Protein AF-A0A2N5UPX4-F1 (afdb_monomer)

Solvent-accessible surface area (backbone atoms only — not comparable to full-atom values): 11899 Å² total; per-residue (Å²): 141,70,70,70,62,56,51,54,53,50,50,54,47,50,44,55,71,50,50,49,55,51,50,50,49,51,50,47,50,48,48,52,51,51,50,51,54,51,49,54,51,49,49,54,44,38,53,52,49,56,52,49,51,52,66,70,59,76,65,86,76,76,61,85,70,74,94,61,78,83,77,76,86,74,84,87,82,88,91,86,83,91,86,90,84,87,83,84,86,89,77,83,79,75,77,78,73,71,64,57,68,71,47,57,84,72,49,49,63,85,51,46,72,62,57,47,72,44,10,46,58,51,26,50,53,44,26,73,78,54,38,55,90,68,41,77,73,77,57,85,58,99,84,50,65,76,58,19,51,58,17,40,47,41,37,54,53,49,50,53,50,53,51,51,52,35,26,76,71,71,74,41,80,82,78,79,84,54,84,89,72,66,84,75,58,83,92,76,110

Mean predicted aligned error: 16.59 Å

Structure (mmCIF, N/CA/C/O backbone):
data_AF-A0A2N5UPX4-F1
#
_entry.id   AF-A0A2N5UPX4-F1
#
loop_
_atom_site.group_PDB
_atom_site.id
_atom_site.type_symbol
_atom_site.label_atom_id
_atom_site.label_alt_id
_atom_site.label_comp_id
_atom_site.label_asym_id
_atom_site.label_entity_id
_atom_site.label_seq_id
_atom_site.pdbx_PDB_ins_code
_atom_site.Cartn_x
_atom_site.Cartn_y
_atom_site.Cartn_z
_atom_site.occupancy
_atom_site.B_iso_or_equiv
_atom_site.auth_seq_id
_atom_site.auth_comp_id
_atom_site.auth_asym_id
_atom_site.auth_atom_id
_atom_site.pdbx_PDB_model_num
ATOM 1 N N . MET A 1 1 ? -9.821 68.899 21.371 1.00 52.47 1 MET A N 1
ATOM 2 C CA . MET A 1 1 ? -10.449 67.799 20.607 1.00 52.47 1 MET A CA 1
ATOM 3 C C . MET A 1 1 ? -9.343 66.972 19.974 1.00 52.47 1 MET A C 1
ATOM 5 O O . MET A 1 1 ? -8.768 67.429 19.002 1.00 52.47 1 MET A O 1
ATOM 9 N N . ASN A 1 2 ? -8.991 65.816 20.545 1.00 53.72 2 ASN A N 1
ATOM 10 C CA . ASN A 1 2 ? -8.145 64.833 19.853 1.00 53.72 2 ASN A CA 1
ATOM 11 C C . ASN A 1 2 ? -8.465 63.404 20.332 1.00 53.72 2 ASN A C 1
ATOM 13 O O . ASN A 1 2 ? -7.605 62.646 20.751 1.00 53.72 2 ASN A O 1
ATOM 17 N N . THR A 1 3 ? -9.753 63.060 20.336 1.00 58.94 3 THR A N 1
ATOM 18 C CA . THR A 1 3 ? -10.276 61.787 20.863 1.00 58.94 3 THR A CA 1
ATOM 19 C C . THR A 1 3 ? -10.094 60.612 19.895 1.00 58.94 3 THR A C 1
ATOM 21 O O . THR A 1 3 ? -10.143 59.457 20.3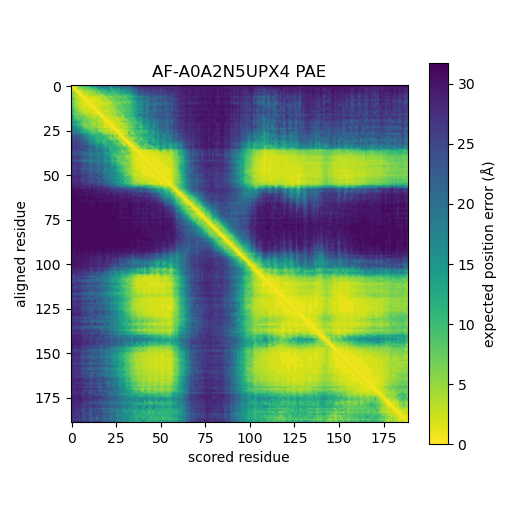08 1.00 58.94 3 THR A O 1
ATOM 24 N N . SER A 1 4 ? -9.858 60.884 18.606 1.00 58.50 4 SER A N 1
ATOM 25 C CA . SER A 1 4 ? -9.705 59.848 17.573 1.00 58.50 4 SER A CA 1
ATOM 26 C C . SER A 1 4 ? -8.337 59.157 17.610 1.00 58.50 4 SER A C 1
ATOM 28 O O . SER A 1 4 ? -8.243 57.968 17.308 1.00 58.50 4 SER A O 1
ATOM 30 N N . SER A 1 5 ? -7.275 59.885 17.958 1.00 61.31 5 SER A N 1
ATOM 31 C CA . SER A 1 5 ? -5.907 59.357 18.042 1.00 61.31 5 SER A CA 1
ATOM 32 C C . SER A 1 5 ? -5.718 58.442 19.254 1.00 61.31 5 SER A C 1
ATOM 34 O O . SER A 1 5 ? -5.102 57.384 19.127 1.00 61.31 5 SER A O 1
ATOM 36 N N . ASP A 1 6 ? -6.330 58.786 20.389 1.00 67.56 6 ASP A N 1
ATOM 37 C CA . ASP A 1 6 ? -6.240 57.991 21.620 1.00 67.56 6 ASP A CA 1
ATOM 38 C C . ASP A 1 6 ? -6.981 56.652 21.503 1.00 67.56 6 ASP A C 1
ATOM 40 O O . ASP A 1 6 ? -6.495 55.624 21.977 1.00 67.56 6 ASP A O 1
ATOM 44 N N . PHE A 1 7 ? -8.116 56.618 20.796 1.00 68.19 7 PHE A N 1
ATOM 45 C CA . PHE A 1 7 ? -8.868 55.378 20.585 1.00 68.19 7 PHE A CA 1
ATOM 46 C C . PHE A 1 7 ? -8.118 54.380 19.688 1.00 68.19 7 PHE A C 1
ATOM 48 O O . PHE A 1 7 ? -8.086 53.184 19.975 1.00 68.19 7 PHE A O 1
ATOM 55 N N . SER A 1 8 ? -7.455 54.865 18.633 1.00 72.38 8 SER A N 1
ATOM 56 C CA . SER A 1 8 ? -6.630 54.025 17.753 1.00 72.38 8 SER A CA 1
ATOM 57 C C . SER A 1 8 ? -5.419 53.444 18.493 1.00 72.38 8 SER A C 1
ATOM 59 O O . SER A 1 8 ? -5.127 52.252 18.370 1.00 72.38 8 SER A O 1
ATOM 61 N N . ALA A 1 9 ? -4.758 54.250 19.333 1.00 70.94 9 ALA A N 1
ATOM 62 C CA . ALA A 1 9 ? -3.634 53.802 20.154 1.00 70.94 9 ALA A CA 1
ATOM 63 C C . ALA A 1 9 ? -4.058 52.738 21.183 1.00 70.94 9 ALA A C 1
ATOM 65 O O . ALA A 1 9 ? -3.383 51.715 21.337 1.00 70.94 9 ALA A O 1
ATOM 66 N N . LEU A 1 10 ? -5.210 52.927 21.834 1.00 69.56 10 LEU A N 1
ATOM 67 C CA . LEU A 1 10 ? -5.777 51.945 22.761 1.00 69.56 10 LEU A CA 1
ATOM 68 C C . LEU A 1 10 ? -6.182 50.652 22.051 1.00 69.56 10 LEU A C 1
ATOM 70 O O . LEU A 1 10 ? -5.876 49.571 22.549 1.00 69.56 10 LEU A O 1
ATOM 74 N N . PHE A 1 11 ? -6.795 50.733 20.868 1.00 72.44 11 PHE A N 1
ATOM 75 C CA . 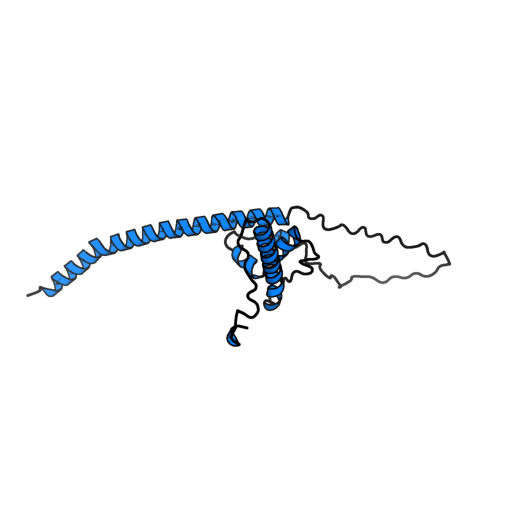PHE A 1 11 ? -7.172 49.556 20.085 1.00 72.44 11 PHE A CA 1
ATOM 76 C C . PHE A 1 11 ? -5.948 48.754 19.616 1.00 72.44 11 PHE A C 1
ATOM 78 O O . PHE A 1 11 ? -5.920 47.529 19.750 1.00 72.44 11 PHE A O 1
ATOM 85 N N . GLN A 1 12 ? -4.898 49.421 19.128 1.00 69.69 12 GLN A N 1
ATOM 86 C CA . GLN A 1 12 ? -3.643 48.761 18.746 1.00 69.69 12 GLN A CA 1
ATOM 87 C C . GLN A 1 12 ? -2.931 48.132 19.951 1.00 69.69 12 GLN A C 1
ATOM 89 O O . GLN A 1 12 ? -2.397 47.025 19.841 1.00 69.69 12 GLN A O 1
ATOM 94 N N . SER A 1 13 ? -2.961 48.803 21.106 1.00 73.38 13 SER A N 1
ATOM 95 C CA . SER A 1 13 ? -2.403 48.294 22.362 1.00 73.38 13 SER A CA 1
ATOM 96 C C . SER A 1 13 ? -3.163 47.060 22.854 1.00 73.38 13 SER A C 1
ATOM 98 O O . SER A 1 13 ? -2.561 46.011 23.076 1.00 73.38 13 SER A O 1
ATOM 100 N N . LEU A 1 14 ? -4.497 47.122 22.904 1.00 60.59 14 LEU A N 1
ATOM 101 C CA . LEU A 1 14 ? -5.359 45.999 23.282 1.00 60.59 14 LEU A CA 1
ATOM 102 C C . LEU A 1 14 ? -5.193 44.810 22.329 1.00 60.59 14 LEU A C 1
ATOM 104 O O . LEU A 1 14 ? -5.069 43.675 22.788 1.00 60.59 14 LEU A O 1
ATOM 108 N N . THR A 1 15 ? -5.094 45.060 21.021 1.00 66.38 15 THR A N 1
ATOM 109 C CA . THR A 1 15 ? -4.822 44.024 20.011 1.00 66.38 15 THR A CA 1
ATOM 110 C C . THR A 1 15 ? -3.447 43.377 20.223 1.00 66.38 15 THR A C 1
ATOM 112 O O . THR A 1 15 ? -3.315 42.156 20.146 1.00 66.38 15 THR A O 1
ATOM 115 N N . ARG A 1 16 ? -2.408 44.155 20.556 1.00 70.62 16 ARG A N 1
ATOM 116 C CA . ARG A 1 16 ? -1.073 43.617 20.877 1.00 70.62 16 ARG A CA 1
ATOM 117 C C . ARG A 1 16 ? -1.038 42.829 22.186 1.00 70.62 16 ARG A C 1
ATOM 119 O O . ARG A 1 16 ? -0.363 41.806 22.240 1.00 70.62 16 ARG A O 1
ATOM 126 N N . ILE A 1 17 ? -1.747 43.288 23.215 1.00 70.75 17 ILE A N 1
ATOM 127 C CA . ILE A 1 17 ? -1.746 42.681 24.554 1.00 70.75 17 ILE A CA 1
ATOM 128 C C . ILE A 1 17 ? -2.560 41.386 24.585 1.00 70.75 17 ILE A C 1
ATOM 130 O O . ILE A 1 17 ? -2.185 40.453 25.287 1.00 70.75 17 ILE A O 1
ATOM 134 N N . THR A 1 18 ? -3.654 41.304 23.827 1.00 66.25 18 THR A N 1
ATOM 135 C CA . THR A 1 18 ? -4.583 40.165 23.919 1.00 66.25 18 THR A CA 1
ATOM 136 C C . THR A 1 18 ? -4.512 39.247 22.706 1.00 66.25 18 THR A C 1
ATOM 138 O O . THR A 1 18 ? -4.343 38.038 22.852 1.00 66.25 18 THR A O 1
ATOM 141 N N . LEU A 1 19 ? -4.572 39.798 21.493 1.00 67.38 19 LEU A N 1
ATOM 142 C CA . LEU A 1 19 ? -4.732 39.002 20.280 1.00 67.38 19 LEU A CA 1
ATOM 143 C C . LEU A 1 19 ? -3.422 38.319 19.865 1.00 67.38 19 LEU A C 1
ATOM 145 O O . LEU A 1 19 ? -3.426 37.142 19.512 1.00 67.38 19 LEU A O 1
ATOM 149 N N . VAL A 1 20 ? -2.288 39.023 19.944 1.00 69.12 20 VAL A N 1
ATOM 150 C CA . VAL A 1 20 ? -0.968 38.488 19.554 1.00 69.12 20 VAL A CA 1
ATOM 151 C C . VAL A 1 20 ? -0.514 37.300 20.416 1.00 69.12 20 VAL A C 1
ATOM 153 O O . VAL A 1 20 ? -0.133 36.285 19.827 1.00 69.12 20 VAL A O 1
ATOM 156 N N . PRO A 1 21 ? -0.535 37.346 21.764 1.00 67.00 21 PRO A N 1
ATOM 157 C CA . PRO A 1 21 ? -0.162 36.186 22.572 1.00 67.00 21 PRO A CA 1
ATOM 158 C C . PRO A 1 21 ? -1.168 35.043 22.433 1.00 67.00 21 PRO A C 1
ATOM 160 O O . PRO A 1 21 ? -0.746 33.893 22.381 1.00 67.00 21 PRO A O 1
ATOM 163 N N . PHE A 1 22 ? -2.465 35.329 22.281 1.00 63.84 22 PHE A N 1
ATOM 164 C CA . PHE A 1 22 ? -3.480 34.296 22.072 1.00 63.84 22 PHE A CA 1
ATOM 165 C C . PHE A 1 22 ? -3.303 33.574 20.728 1.00 63.84 22 PHE A C 1
ATOM 167 O O . PHE A 1 22 ? -3.311 32.345 20.674 1.00 63.84 22 PHE A O 1
ATOM 174 N N . LEU A 1 23 ? -3.043 34.320 19.648 1.00 60.28 23 LEU A N 1
ATOM 175 C CA . LEU A 1 23 ? -2.656 33.758 18.353 1.00 60.28 23 LEU A CA 1
ATOM 176 C C . LEU A 1 23 ? -1.356 32.961 18.480 1.00 60.28 23 LEU A C 1
ATOM 178 O O . LEU A 1 23 ? -1.318 31.822 18.034 1.00 60.28 23 LEU A O 1
ATOM 182 N N . ARG A 1 24 ? -0.309 33.496 19.123 1.00 62.16 24 ARG A N 1
ATOM 183 C CA . ARG A 1 24 ? 0.961 32.774 19.324 1.00 62.16 24 ARG A CA 1
ATOM 184 C C . ARG A 1 24 ? 0.789 31.484 20.123 1.00 62.16 24 ARG A C 1
ATOM 186 O O . ARG A 1 24 ? 1.395 30.490 19.749 1.00 62.16 24 ARG A O 1
ATOM 193 N N . LEU A 1 25 ? -0.036 31.473 21.169 1.00 65.12 25 LEU A N 1
ATOM 194 C CA . LEU A 1 25 ? -0.299 30.292 21.993 1.00 65.12 25 LEU A CA 1
ATOM 195 C C . LEU A 1 25 ? -1.141 29.261 21.232 1.00 65.12 25 LEU A C 1
ATOM 197 O O . LEU A 1 25 ? -0.831 28.074 21.267 1.00 65.12 25 LEU A O 1
ATOM 201 N N . ARG A 1 26 ? -2.140 29.708 20.458 1.00 62.84 26 ARG A N 1
ATOM 202 C CA . ARG A 1 26 ? -2.921 28.846 19.561 1.00 62.84 26 ARG A CA 1
ATOM 203 C C . ARG A 1 26 ? -2.059 28.273 18.438 1.00 62.84 26 ARG A C 1
ATOM 205 O O . ARG A 1 26 ? -2.173 27.091 18.146 1.00 62.84 26 ARG A O 1
ATOM 212 N N . PHE A 1 27 ? -1.174 29.068 17.837 1.00 58.50 27 PHE A N 1
ATOM 213 C CA . PHE A 1 27 ? -0.225 28.603 16.824 1.00 58.50 27 PHE A CA 1
ATOM 214 C C . PHE A 1 27 ? 0.854 27.697 17.421 1.00 58.50 27 PHE A C 1
ATOM 216 O O . PHE A 1 27 ? 1.249 26.749 16.760 1.00 58.50 27 PHE A O 1
ATOM 223 N N . ALA A 1 28 ? 1.315 27.935 18.651 1.00 60.34 28 ALA A N 1
ATOM 224 C CA . ALA A 1 28 ? 2.249 27.052 19.347 1.00 60.34 28 ALA A CA 1
ATOM 225 C C . ALA A 1 28 ? 1.589 25.716 19.715 1.00 60.34 28 ALA A C 1
ATOM 227 O O . ALA A 1 28 ? 2.161 24.670 19.443 1.00 60.34 28 ALA A O 1
ATOM 228 N N . SER A 1 29 ? 0.363 25.737 20.244 1.00 63.12 29 SER A N 1
ATOM 229 C CA . SER A 1 29 ? -0.429 24.536 20.532 1.00 63.12 29 SER A CA 1
ATOM 230 C C . SER A 1 29 ? -0.766 23.763 19.252 1.00 63.12 29 SER A C 1
ATOM 232 O O . SER A 1 29 ? -0.545 22.558 19.194 1.00 63.12 29 SER A O 1
ATOM 234 N N . LEU A 1 30 ? -1.177 24.453 18.181 1.00 61.94 30 LEU A N 1
ATOM 235 C CA . LEU A 1 30 ? -1.396 23.843 16.868 1.00 61.94 30 LEU A CA 1
ATOM 236 C C . LEU A 1 30 ? -0.096 23.268 16.290 1.00 61.94 30 LEU A C 1
ATOM 238 O O . LEU A 1 30 ? -0.116 22.175 15.743 1.00 61.94 30 LEU A O 1
ATOM 242 N N . ARG A 1 31 ? 1.042 23.955 16.447 1.00 59.62 31 ARG A N 1
ATOM 243 C CA . ARG A 1 31 ? 2.360 23.437 16.051 1.00 59.62 31 ARG A CA 1
ATOM 244 C C . ARG A 1 31 ? 2.747 22.191 16.839 1.00 59.62 31 ARG A C 1
ATOM 246 O O . ARG A 1 31 ? 3.206 21.243 16.226 1.00 59.62 31 ARG A O 1
ATOM 253 N N . ILE A 1 32 ? 2.525 22.163 18.151 1.00 62.78 32 ILE A N 1
ATOM 254 C CA . ILE A 1 32 ? 2.804 20.993 18.996 1.00 62.78 32 ILE A CA 1
ATOM 255 C C . ILE A 1 32 ? 1.924 19.805 18.579 1.00 62.78 32 ILE A C 1
ATOM 257 O O . ILE A 1 32 ? 2.443 18.711 18.381 1.00 62.78 32 ILE A O 1
ATOM 261 N N . VAL A 1 33 ? 0.621 20.017 18.367 1.00 61.97 33 VAL A N 1
ATOM 262 C CA . VAL A 1 33 ? -0.310 18.955 17.941 1.00 61.97 33 VAL A CA 1
ATOM 263 C C . VAL A 1 33 ? 0.018 18.454 16.533 1.00 61.97 33 VAL A C 1
ATOM 265 O O . VAL A 1 33 ? 0.068 17.249 16.309 1.00 61.97 33 VAL A O 1
ATOM 268 N N . VAL A 1 34 ? 0.305 19.351 15.585 1.00 65.31 34 VAL A N 1
ATOM 269 C CA . VAL A 1 34 ? 0.712 18.969 14.223 1.00 65.31 34 VAL A CA 1
ATOM 270 C C . VAL A 1 34 ? 2.050 18.227 14.236 1.00 65.31 34 VAL A C 1
ATOM 272 O O . VAL A 1 34 ? 2.191 17.243 13.518 1.00 65.31 34 VAL A O 1
ATOM 275 N N . CYS A 1 35 ? 3.013 18.638 15.066 1.00 66.88 35 CYS A N 1
ATOM 276 C CA . CYS A 1 35 ? 4.272 17.912 15.239 1.00 66.88 35 CYS A CA 1
ATOM 277 C C . CYS A 1 35 ? 4.060 16.519 15.851 1.00 66.88 35 CYS A C 1
ATOM 279 O O . CYS A 1 35 ? 4.730 15.586 15.421 1.00 66.88 35 CYS A O 1
ATOM 281 N N . SER A 1 36 ? 3.115 16.359 16.784 1.00 75.75 36 SER A N 1
ATOM 282 C CA . SER A 1 36 ? 2.754 15.049 17.347 1.00 75.75 36 SER A CA 1
ATOM 283 C C . SER A 1 36 ? 2.146 14.131 16.285 1.00 75.75 36 SER A C 1
ATOM 285 O O . SER A 1 36 ? 2.612 13.012 16.103 1.00 75.75 36 SER A O 1
ATOM 287 N N . LEU A 1 37 ? 1.176 14.628 15.511 1.00 81.19 37 LEU A N 1
ATOM 288 C CA . LEU A 1 37 ? 0.533 13.856 14.441 1.00 81.19 37 LEU A CA 1
ATOM 289 C C . LEU A 1 37 ? 1.512 13.500 13.312 1.00 81.19 37 LEU A C 1
ATOM 291 O O . LEU A 1 37 ? 1.470 12.398 12.771 1.00 81.19 37 LEU A O 1
ATOM 295 N N . ALA A 1 38 ? 2.411 14.421 12.955 1.00 84.44 38 ALA A N 1
ATOM 296 C CA . ALA A 1 38 ? 3.448 14.167 11.959 1.00 84.44 38 ALA A CA 1
ATOM 297 C C . ALA A 1 38 ? 4.466 13.126 12.449 1.00 84.44 38 ALA A C 1
ATOM 299 O O . ALA A 1 38 ? 4.892 12.283 11.663 1.00 84.44 38 ALA A O 1
ATOM 300 N N . TYR A 1 39 ? 4.834 13.163 13.732 1.00 85.62 39 TYR A N 1
ATOM 301 C CA . TYR A 1 39 ? 5.713 12.165 14.334 1.00 85.62 39 TYR A CA 1
ATOM 302 C C . TYR A 1 39 ? 5.067 10.777 14.344 1.00 85.62 39 TYR A C 1
ATOM 304 O O . TYR A 1 39 ? 5.678 9.836 13.852 1.00 85.62 39 TYR A O 1
ATOM 312 N N . GLU A 1 40 ? 3.826 10.657 14.825 1.00 86.75 40 GLU A N 1
ATOM 313 C CA . GLU A 1 40 ? 3.073 9.393 14.829 1.00 86.75 40 GLU A CA 1
ATOM 314 C C . GLU A 1 40 ? 2.935 8.807 13.419 1.00 86.75 40 GLU A C 1
ATOM 316 O O . GLU A 1 40 ? 3.164 7.618 13.204 1.00 86.75 40 GLU A O 1
ATOM 321 N N . TYR A 1 41 ? 2.632 9.654 12.430 1.00 90.75 41 TYR A N 1
ATOM 322 C CA . TYR A 1 41 ? 2.591 9.238 11.033 1.00 90.75 41 TYR A CA 1
ATOM 323 C C . TYR A 1 41 ? 3.941 8.679 10.567 1.00 90.75 41 TYR A C 1
ATOM 325 O O . TYR A 1 41 ? 3.994 7.562 10.057 1.00 90.75 41 TYR A O 1
ATOM 333 N N . LEU A 1 42 ? 5.036 9.424 10.751 1.00 91.31 42 LEU A N 1
ATOM 334 C CA . LEU A 1 42 ? 6.363 8.979 10.317 1.00 91.31 42 LEU A CA 1
ATOM 335 C C . LEU A 1 42 ? 6.829 7.733 11.074 1.00 91.31 42 LEU A C 1
ATOM 337 O O . LEU A 1 42 ? 7.492 6.887 10.481 1.00 91.31 42 LEU A O 1
ATOM 341 N N . TYR A 1 43 ? 6.450 7.590 12.343 1.00 88.94 43 TYR A N 1
ATOM 342 C CA . TYR A 1 43 ? 6.719 6.397 13.135 1.00 88.94 43 TYR A CA 1
ATOM 343 C C . TYR A 1 43 ? 6.088 5.154 12.493 1.00 88.94 43 TYR A C 1
ATOM 345 O O . TYR A 1 43 ? 6.804 4.214 12.157 1.00 88.94 43 TYR A O 1
ATOM 353 N N . HIS A 1 44 ? 4.784 5.185 12.201 1.00 90.62 44 HIS A N 1
ATOM 354 C CA . HIS A 1 44 ? 4.101 4.060 11.551 1.00 90.62 44 HIS A CA 1
ATOM 355 C C . HIS A 1 44 ? 4.592 3.787 10.129 1.00 90.62 44 HIS A C 1
ATOM 357 O O . HIS A 1 44 ? 4.633 2.638 9.688 1.00 90.62 44 HIS A O 1
ATOM 363 N N . VAL A 1 45 ? 4.971 4.834 9.393 1.00 92.44 45 VAL A N 1
ATOM 364 C CA . VAL A 1 45 ? 5.583 4.686 8.068 1.00 92.44 45 VAL A CA 1
ATOM 365 C C . VAL A 1 45 ? 6.934 3.976 8.181 1.00 92.44 45 VAL A C 1
ATOM 367 O O . VAL A 1 45 ? 7.218 3.096 7.371 1.00 92.44 45 VAL A O 1
ATOM 370 N N . GLY A 1 46 ? 7.736 4.325 9.191 1.00 90.31 46 GLY A N 1
ATOM 371 C CA . GLY A 1 46 ? 8.996 3.657 9.513 1.00 90.31 46 GLY A CA 1
ATOM 372 C C . GLY A 1 46 ? 8.790 2.182 9.852 1.00 90.31 46 GLY A C 1
ATOM 373 O O . GLY A 1 46 ? 9.378 1.329 9.197 1.00 90.31 46 GLY A O 1
ATOM 374 N N . GLU A 1 47 ? 7.876 1.869 10.776 1.00 91.94 47 GLU A N 1
ATOM 375 C CA . GLU A 1 47 ? 7.538 0.480 11.126 1.00 91.94 47 GLU A CA 1
ATOM 376 C C . GLU A 1 47 ? 7.099 -0.338 9.902 1.00 91.94 47 GLU A C 1
ATOM 378 O O . GLU A 1 47 ? 7.536 -1.473 9.706 1.00 91.94 47 GLU A O 1
ATOM 383 N N . ALA A 1 48 ? 6.242 0.239 9.053 1.00 92.00 48 ALA A N 1
ATOM 384 C CA . ALA A 1 48 ? 5.766 -0.427 7.847 1.00 92.00 48 ALA A CA 1
ATOM 385 C C . ALA A 1 48 ? 6.892 -0.662 6.830 1.00 92.00 48 ALA A C 1
ATOM 387 O O . ALA A 1 48 ? 6.928 -1.726 6.206 1.00 92.00 48 ALA A O 1
ATOM 388 N N . LYS A 1 49 ? 7.796 0.311 6.655 1.00 91.31 49 LYS A N 1
ATOM 389 C CA . LYS A 1 49 ? 8.972 0.188 5.784 1.00 91.31 49 LYS A CA 1
ATOM 390 C C . LYS A 1 49 ? 9.882 -0.937 6.273 1.00 91.31 49 LYS A C 1
ATOM 392 O O . LYS A 1 49 ? 10.180 -1.833 5.488 1.00 91.31 49 LYS A O 1
ATOM 397 N N . ASP A 1 50 ? 10.258 -0.919 7.547 1.00 90.06 50 ASP A N 1
ATOM 398 C CA . ASP A 1 50 ? 11.187 -1.895 8.125 1.00 90.06 50 ASP A CA 1
ATOM 399 C C . ASP A 1 50 ? 10.598 -3.315 8.078 1.00 90.06 50 ASP A C 1
ATOM 401 O O . ASP A 1 50 ? 11.277 -4.280 7.723 1.00 90.06 50 ASP A O 1
ATOM 405 N N . TRP A 1 51 ? 9.293 -3.456 8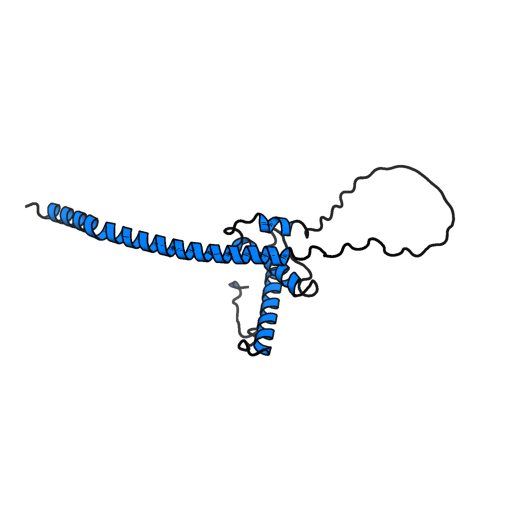.343 1.00 91.50 51 TRP A N 1
ATOM 406 C CA . TRP A 1 51 ? 8.604 -4.737 8.184 1.00 91.50 51 TRP A CA 1
ATOM 407 C C . TRP A 1 51 ? 8.585 -5.216 6.727 1.00 91.50 51 TRP A C 1
ATOM 409 O O . TRP A 1 51 ? 8.782 -6.403 6.459 1.00 91.50 51 TRP A O 1
ATOM 419 N N . LEU A 1 52 ? 8.352 -4.314 5.768 1.00 90.12 52 LEU A N 1
ATOM 420 C CA . LEU A 1 52 ? 8.356 -4.661 4.347 1.00 90.12 52 LEU A CA 1
ATOM 421 C C . LEU A 1 52 ? 9.741 -5.063 3.851 1.00 90.12 52 LEU A C 1
ATOM 423 O O . LEU A 1 52 ? 9.834 -6.000 3.061 1.00 90.12 52 LEU A O 1
ATOM 427 N N . GLU A 1 53 ? 10.792 -4.392 4.314 1.00 87.19 53 GLU A N 1
ATOM 428 C CA . GLU A 1 53 ? 12.179 -4.774 4.046 1.00 87.19 53 GLU A CA 1
ATOM 429 C C . GLU A 1 53 ? 12.436 -6.198 4.523 1.00 87.19 53 GLU A C 1
ATOM 431 O O . GLU A 1 53 ? 12.774 -7.056 3.709 1.00 87.19 53 GLU A O 1
ATOM 436 N N . LEU A 1 54 ? 12.112 -6.494 5.783 1.00 86.44 54 LEU A N 1
ATOM 437 C CA . LEU A 1 54 ? 12.258 -7.833 6.343 1.00 86.44 54 LEU A CA 1
ATOM 438 C C . LEU A 1 54 ? 11.501 -8.892 5.521 1.00 86.44 54 LEU A C 1
ATOM 440 O O . LEU A 1 54 ? 12.070 -9.901 5.108 1.00 86.44 54 LEU A O 1
ATOM 444 N N . VAL A 1 55 ? 10.216 -8.669 5.235 1.00 87.19 55 VAL A N 1
ATOM 445 C CA . VAL A 1 55 ? 9.384 -9.641 4.500 1.00 87.19 55 VAL A CA 1
ATOM 446 C C . VAL A 1 55 ? 9.904 -9.897 3.083 1.00 87.19 55 VAL A C 1
ATOM 448 O O . VAL A 1 55 ? 9.795 -11.022 2.581 1.00 87.19 55 VAL A O 1
ATOM 451 N N . LEU A 1 56 ? 10.445 -8.870 2.427 1.00 85.00 56 LEU A N 1
ATOM 452 C CA . LEU A 1 56 ? 10.957 -8.961 1.062 1.00 85.00 56 LEU A CA 1
ATOM 453 C C . LEU A 1 56 ? 12.406 -9.471 0.987 1.00 85.00 56 LEU A C 1
ATOM 455 O O . LEU A 1 56 ? 12.784 -10.002 -0.055 1.00 85.00 56 LEU A O 1
ATOM 459 N N . GLU A 1 57 ? 13.189 -9.359 2.061 1.00 78.38 57 GLU A N 1
ATOM 460 C CA . GLU A 1 57 ? 14.552 -9.901 2.173 1.00 78.38 57 GLU A CA 1
ATOM 461 C C . GLU A 1 57 ? 14.587 -11.389 2.549 1.00 78.38 57 GLU A C 1
ATOM 463 O O . GLU A 1 57 ? 15.529 -12.091 2.185 1.00 78.38 57 GLU A O 1
ATOM 468 N N . MET A 1 58 ? 13.555 -11.898 3.231 1.00 57.25 58 MET A N 1
ATOM 469 C CA . MET A 1 58 ? 13.461 -13.280 3.728 1.00 57.25 58 MET A CA 1
ATOM 470 C C . MET A 1 58 ? 13.248 -14.337 2.619 1.00 57.25 58 MET A C 1
ATOM 472 O O . MET A 1 58 ? 12.221 -15.019 2.621 1.00 57.25 58 MET A O 1
ATOM 476 N N . ASN A 1 59 ? 14.203 -14.449 1.686 1.00 52.75 59 ASN A N 1
ATOM 477 C CA . ASN A 1 59 ? 14.542 -15.551 0.762 1.00 52.75 59 ASN A CA 1
ATOM 478 C C . ASN A 1 59 ? 14.829 -15.014 -0.651 1.00 52.75 59 ASN A C 1
ATOM 480 O O . ASN A 1 59 ? 13.957 -15.000 -1.519 1.00 52.75 59 ASN A O 1
ATOM 484 N N . GLN A 1 60 ? 16.091 -14.653 -0.896 1.00 51.34 60 GLN A N 1
ATOM 485 C CA . GLN A 1 60 ? 16.684 -14.565 -2.238 1.00 51.34 60 GLN A CA 1
ATOM 486 C C . GLN A 1 60 ? 17.021 -15.952 -2.826 1.00 51.34 60 GLN A C 1
ATOM 488 O O . GLN A 1 60 ? 17.780 -16.044 -3.781 1.00 51.34 60 GLN A O 1
ATOM 493 N N . ASP A 1 61 ? 16.415 -17.032 -2.328 1.00 42.38 61 ASP A N 1
ATOM 494 C CA . ASP A 1 61 ? 16.534 -18.375 -2.912 1.00 42.38 61 ASP A CA 1
ATOM 495 C C . ASP A 1 61 ? 15.515 -18.586 -4.048 1.00 42.38 61 ASP A C 1
ATOM 497 O O . ASP A 1 61 ? 14.941 -19.665 -4.210 1.00 42.38 61 ASP A O 1
ATOM 501 N N . ASP A 1 62 ? 15.271 -17.547 -4.854 1.00 44.59 62 ASP A N 1
ATOM 502 C CA . ASP A 1 62 ? 14.608 -17.673 -6.154 1.00 44.59 62 ASP A CA 1
ATOM 503 C C . ASP A 1 62 ? 15.587 -18.409 -7.089 1.00 44.59 62 ASP A C 1
ATOM 505 O O . ASP A 1 62 ? 16.261 -17.804 -7.915 1.00 44.59 62 ASP A O 1
ATOM 509 N N . GLY A 1 63 ? 15.690 -19.726 -6.901 1.00 40.38 63 GLY A N 1
ATOM 510 C CA . GLY A 1 63 ? 16.174 -20.705 -7.864 1.00 40.38 63 GLY A CA 1
ATOM 511 C C . GLY A 1 63 ? 17.431 -20.306 -8.628 1.00 40.38 63 GLY A C 1
ATOM 512 O O . GLY A 1 63 ? 17.346 -19.818 -9.756 1.00 40.38 63 GLY A O 1
ATOM 513 N N . LEU A 1 64 ? 18.595 -20.689 -8.096 1.00 30.56 64 LEU A N 1
ATOM 514 C CA . LEU A 1 64 ? 19.668 -21.145 -8.970 1.00 30.56 64 LEU A CA 1
ATOM 515 C C . LEU A 1 64 ? 19.046 -22.214 -9.880 1.00 30.56 64 LEU A C 1
ATOM 517 O O . LEU A 1 64 ? 18.804 -23.339 -9.450 1.00 30.56 64 LEU A O 1
ATOM 521 N N . ILE A 1 65 ? 18.705 -21.847 -11.114 1.00 38.19 65 ILE A N 1
ATOM 522 C CA . ILE A 1 65 ? 18.428 -22.820 -12.161 1.00 38.19 65 ILE A CA 1
ATOM 523 C C . ILE A 1 65 ? 19.705 -23.662 -12.233 1.00 38.19 65 ILE A C 1
ATOM 525 O O . ILE A 1 65 ? 20.762 -23.091 -12.519 1.00 38.19 65 ILE A O 1
ATOM 529 N N . PRO A 1 66 ? 19.682 -24.983 -11.976 1.00 36.06 66 PRO A N 1
ATOM 530 C CA . PRO A 1 66 ? 20.799 -25.811 -12.380 1.00 36.06 66 PRO A CA 1
ATOM 531 C C . PRO A 1 66 ? 20.862 -25.673 -13.898 1.00 36.06 66 PRO A C 1
ATOM 533 O O . PRO A 1 66 ? 19.965 -26.129 -14.609 1.00 36.06 66 PRO A O 1
ATOM 536 N N . ALA A 1 67 ? 21.878 -24.977 -14.401 1.00 41.81 67 ALA A N 1
ATOM 537 C CA . ALA A 1 67 ? 22.223 -24.980 -15.811 1.00 41.81 67 ALA A CA 1
ATOM 538 C C . ALA A 1 67 ? 22.702 -26.392 -16.171 1.00 41.81 67 ALA A C 1
ATOM 540 O O . ALA A 1 67 ? 23.892 -26.663 -16.246 1.00 41.81 67 ALA A O 1
ATOM 541 N N . ALA A 1 68 ? 21.762 -27.322 -16.291 1.00 36.25 68 ALA A N 1
ATOM 542 C CA . ALA A 1 68 ? 21.985 -28.681 -16.742 1.00 36.25 68 ALA A CA 1
ATOM 543 C C . ALA A 1 68 ? 20.626 -29.296 -17.083 1.00 36.25 68 ALA A C 1
ATOM 545 O O . ALA A 1 68 ? 20.055 -30.080 -16.328 1.00 36.25 68 ALA A O 1
ATOM 546 N N . SER A 1 69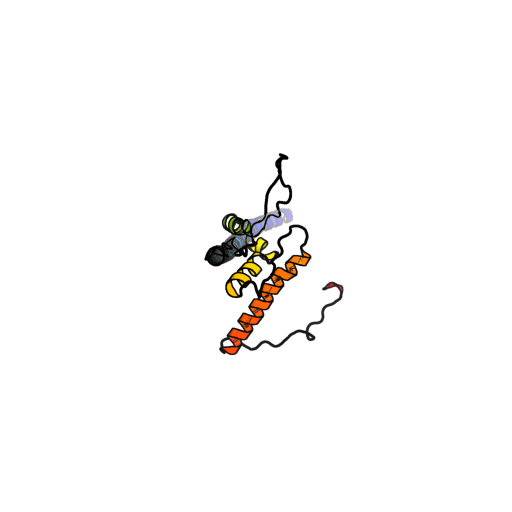 ? 20.109 -28.959 -18.264 1.00 39.97 69 SER A N 1
ATOM 547 C CA . SER A 1 69 ? 19.407 -30.002 -19.013 1.00 39.97 69 SER A CA 1
ATOM 548 C C . SER A 1 69 ? 20.441 -31.102 -19.294 1.00 39.97 69 SER A C 1
ATOM 550 O O . SER A 1 69 ? 21.508 -30.767 -19.813 1.00 39.97 69 SER A O 1
ATOM 552 N N . PRO A 1 70 ? 20.208 -32.381 -18.948 1.00 40.09 70 PRO A N 1
ATOM 553 C CA . PRO A 1 70 ? 21.101 -33.451 -19.363 1.00 40.09 70 PRO A CA 1
ATOM 554 C C . PRO A 1 70 ? 20.981 -33.578 -20.882 1.00 40.09 70 PRO A C 1
ATOM 556 O O . PRO A 1 70 ? 19.968 -34.052 -21.396 1.00 40.09 70 PRO A O 1
ATOM 559 N N . CYS A 1 71 ? 21.987 -33.098 -21.610 1.00 32.59 71 CYS A N 1
ATOM 560 C CA . CYS A 1 71 ? 22.106 -33.370 -23.034 1.00 32.59 71 CYS A CA 1
ATOM 561 C C . CYS A 1 71 ? 22.150 -34.890 -23.224 1.00 32.59 71 CYS A C 1
ATOM 563 O O . CYS A 1 71 ? 23.034 -35.566 -22.695 1.00 32.59 71 CYS A O 1
ATOM 565 N N . LEU A 1 72 ? 21.176 -35.424 -23.961 1.00 41.19 72 LEU A N 1
ATOM 566 C CA . LEU A 1 72 ? 21.200 -36.801 -24.441 1.00 41.19 72 LEU A CA 1
ATOM 567 C C . LEU A 1 72 ? 22.488 -37.026 -25.257 1.00 41.19 72 LEU A C 1
ATOM 569 O O . LEU A 1 72 ? 22.851 -36.159 -26.058 1.00 41.19 72 LEU A O 1
ATOM 573 N N . PRO A 1 73 ? 23.188 -38.161 -25.094 1.00 38.81 73 PRO A N 1
ATOM 574 C CA . PRO A 1 73 ? 24.378 -38.446 -25.881 1.00 38.81 73 PRO A CA 1
ATOM 575 C C . PRO A 1 73 ? 23.984 -38.725 -27.338 1.00 38.81 73 PRO A C 1
ATOM 577 O O . PRO A 1 73 ? 23.361 -39.741 -27.645 1.00 38.81 73 PRO A O 1
ATOM 580 N N . HIS A 1 74 ? 24.363 -37.823 -28.245 1.00 44.53 74 HIS A N 1
ATOM 581 C CA . HIS A 1 74 ? 24.406 -38.115 -29.676 1.00 44.53 74 HIS A CA 1
ATOM 582 C C . HIS A 1 74 ? 25.641 -38.980 -29.992 1.00 44.53 74 HIS A C 1
ATOM 584 O O . HIS A 1 74 ? 26.710 -38.745 -29.423 1.00 44.53 74 HIS A O 1
ATOM 590 N N . PRO A 1 75 ? 25.524 -39.981 -30.883 1.00 39.69 75 PRO A N 1
ATOM 591 C CA . PRO A 1 75 ? 26.637 -40.849 -31.239 1.00 39.69 75 PRO A CA 1
ATOM 592 C C . PRO A 1 75 ? 27.690 -40.102 -32.067 1.00 39.69 75 PRO A C 1
ATOM 594 O O . PRO A 1 75 ? 27.378 -39.294 -32.941 1.00 39.69 75 PRO A O 1
ATOM 597 N N . ALA A 1 76 ? 28.948 -40.402 -31.751 1.00 39.97 76 ALA A N 1
ATOM 598 C CA . ALA A 1 76 ? 30.152 -39.830 -32.333 1.00 39.97 76 ALA A CA 1
ATOM 599 C C . ALA A 1 76 ? 30.294 -40.115 -33.838 1.00 39.97 76 ALA A C 1
ATOM 601 O O . ALA A 1 76 ? 30.064 -41.236 -34.290 1.00 39.97 76 ALA A O 1
ATOM 602 N N . GLY A 1 77 ? 30.761 -39.111 -34.588 1.00 32.81 77 GLY A N 1
ATOM 603 C CA . GLY A 1 77 ? 31.078 -39.251 -36.008 1.00 32.81 77 GLY A CA 1
ATOM 604 C C . GLY A 1 77 ? 31.764 -38.037 -36.647 1.00 32.81 77 GLY A C 1
ATOM 605 O O . GLY A 1 77 ? 31.165 -37.386 -37.490 1.00 32.81 77 GLY A O 1
ATOM 606 N N . SER A 1 78 ? 33.061 -37.867 -36.356 1.00 39.66 78 SER A N 1
ATOM 607 C CA . SER A 1 78 ? 34.122 -37.260 -37.208 1.00 39.66 78 SER A CA 1
ATOM 608 C C . SER A 1 78 ? 34.266 -35.721 -37.379 1.00 39.66 78 SER A C 1
ATOM 610 O O . SER A 1 78 ? 33.295 -34.992 -37.205 1.00 39.66 78 SER A O 1
ATOM 612 N N . PRO A 1 79 ? 35.497 -35.226 -37.695 1.00 47.12 79 PRO A N 1
ATOM 613 C CA . PRO A 1 79 ? 35.994 -33.879 -37.355 1.00 47.12 79 PRO A CA 1
ATOM 614 C C . PRO A 1 79 ? 36.370 -32.960 -38.551 1.00 47.12 79 PRO A C 1
ATOM 616 O O . PRO A 1 79 ? 36.505 -33.440 -39.672 1.00 47.12 79 PRO A O 1
ATOM 619 N N . MET A 1 80 ? 36.653 -31.681 -38.227 1.00 33.00 80 MET A N 1
ATOM 620 C CA . MET A 1 80 ? 37.264 -30.543 -38.982 1.00 33.00 80 MET A CA 1
ATOM 621 C C . MET A 1 80 ? 36.299 -29.341 -39.029 1.00 33.00 80 MET A C 1
ATOM 623 O O . MET A 1 80 ? 35.110 -29.537 -39.225 1.00 33.00 80 MET A O 1
ATOM 627 N N . GLU A 1 81 ? 36.671 -28.076 -38.805 1.00 31.95 81 GLU A N 1
ATOM 628 C CA . GLU A 1 81 ? 37.937 -27.364 -39.015 1.00 31.95 81 GLU A CA 1
ATOM 629 C C . GLU A 1 81 ? 37.931 -26.034 -38.212 1.00 31.95 81 GLU A C 1
ATOM 631 O O . GLU A 1 81 ? 36.879 -25.511 -37.845 1.00 31.95 81 GLU A O 1
ATOM 636 N N . SER A 1 82 ? 39.113 -25.493 -37.920 1.00 33.94 82 SER A N 1
ATOM 637 C CA . SER A 1 82 ? 39.387 -24.251 -37.176 1.00 33.94 82 SER A CA 1
ATOM 638 C C . SER A 1 82 ? 39.183 -22.963 -37.993 1.00 33.94 82 SER A C 1
ATOM 640 O O . SER A 1 82 ? 39.583 -22.966 -39.150 1.00 33.94 82 SER A O 1
ATOM 642 N N . LEU A 1 83 ? 38.746 -21.844 -37.382 1.00 34.44 83 LEU A N 1
ATOM 643 C CA . LEU A 1 83 ? 39.483 -20.552 -37.310 1.00 34.44 83 LEU A CA 1
ATOM 644 C C . LEU A 1 83 ? 38.652 -19.380 -36.725 1.00 34.44 83 LEU A C 1
ATOM 646 O O . LEU A 1 83 ? 37.454 -19.251 -36.939 1.00 34.44 83 LEU A O 1
ATOM 650 N N . SER A 1 84 ? 39.377 -18.544 -35.977 1.00 40.72 84 SER A N 1
ATOM 651 C CA . SER A 1 84 ? 39.077 -17.336 -35.188 1.00 40.72 84 SER A CA 1
ATOM 652 C C . SER A 1 84 ? 38.045 -16.304 -35.683 1.00 40.72 84 SER A C 1
ATOM 654 O O . SER A 1 84 ? 38.022 -15.937 -36.852 1.00 40.72 84 SER A O 1
ATOM 656 N N . GLY A 1 85 ? 37.357 -15.663 -34.726 1.00 33.00 85 GLY A N 1
ATOM 657 C CA . GLY A 1 85 ? 36.718 -14.346 -34.889 1.00 33.00 85 GLY A CA 1
ATOM 658 C C . GLY A 1 85 ? 36.008 -13.886 -33.609 1.00 33.00 85 GLY A C 1
ATOM 659 O O . GLY A 1 85 ? 35.179 -14.614 -33.083 1.00 33.00 85 GLY A O 1
ATOM 660 N N . GLY A 1 86 ? 36.385 -12.725 -33.066 1.00 33.72 86 GLY A N 1
ATOM 661 C CA . GLY A 1 86 ? 36.053 -12.280 -31.707 1.00 33.72 86 GLY A CA 1
ATOM 662 C C . GLY A 1 86 ? 34.615 -11.800 -31.448 1.00 33.72 86 GLY A C 1
ATOM 663 O O . GLY A 1 86 ? 33.893 -11.379 -32.347 1.00 33.72 86 GLY A O 1
ATOM 664 N N . LEU A 1 87 ? 34.258 -11.840 -30.162 1.00 32.62 87 LEU A N 1
ATOM 665 C CA . LEU A 1 87 ? 33.111 -11.189 -29.507 1.00 32.62 87 LEU A CA 1
ATOM 666 C C . LEU A 1 87 ? 33.513 -9.739 -29.089 1.00 32.62 87 LEU A C 1
ATOM 668 O O . LEU A 1 87 ? 34.718 -9.468 -29.061 1.00 32.62 87 LEU A O 1
ATOM 672 N N . PRO A 1 88 ? 32.599 -8.809 -28.712 1.00 47.41 88 PRO A N 1
ATOM 673 C CA . PRO A 1 88 ? 31.539 -9.036 -27.728 1.00 47.41 88 PRO A CA 1
ATOM 674 C C . PRO A 1 88 ? 30.106 -8.738 -28.193 1.00 47.41 88 PRO A C 1
ATOM 676 O O . PRO A 1 88 ? 29.829 -7.800 -28.937 1.00 47.41 88 PRO A O 1
ATOM 679 N N . ASP A 1 89 ? 29.208 -9.537 -27.623 1.00 30.69 89 ASP A N 1
ATOM 680 C CA . ASP A 1 89 ? 27.765 -9.396 -27.539 1.00 30.69 89 ASP A CA 1
ATOM 681 C C . ASP A 1 89 ? 27.308 -8.009 -27.073 1.00 30.69 89 ASP A C 1
ATOM 683 O O . ASP A 1 89 ? 27.777 -7.485 -26.062 1.00 30.69 89 ASP A O 1
ATOM 687 N N . LEU A 1 90 ? 26.262 -7.490 -27.717 1.00 39.00 90 LEU A N 1
ATOM 688 C CA . LEU A 1 90 ? 25.351 -6.510 -27.125 1.00 39.00 90 LEU A CA 1
ATOM 689 C C . LEU A 1 90 ? 23.926 -7.062 -27.184 1.00 39.00 90 LEU A C 1
ATOM 691 O O . LEU A 1 90 ? 23.067 -6.583 -27.917 1.00 39.00 90 LEU A O 1
ATOM 695 N N . SER A 1 91 ? 23.678 -8.096 -26.385 1.00 45.75 91 SER A N 1
ATOM 696 C CA . SER A 1 91 ? 22.328 -8.527 -26.014 1.00 45.75 91 SER A CA 1
ATOM 697 C C . SER A 1 91 ? 22.236 -8.749 -24.501 1.00 45.75 91 SER A C 1
ATOM 699 O O . SER A 1 91 ? 21.814 -9.787 -24.006 1.00 45.75 91 SER A O 1
ATOM 701 N N . ALA A 1 92 ? 22.616 -7.730 -23.724 1.00 37.94 92 ALA A N 1
ATOM 702 C CA . ALA A 1 92 ? 22.368 -7.712 -22.286 1.00 37.94 92 ALA A CA 1
ATOM 703 C C . ALA A 1 92 ? 20.899 -7.345 -22.010 1.00 37.94 92 ALA A C 1
ATOM 705 O O . ALA A 1 92 ? 20.551 -6.208 -21.692 1.00 37.94 92 ALA A O 1
ATOM 706 N N . SER A 1 93 ? 20.027 -8.343 -22.143 1.00 40.25 93 SER A N 1
ATOM 707 C CA . SER A 1 93 ? 18.736 -8.399 -21.461 1.00 40.25 93 SER A CA 1
ATOM 708 C C . SER A 1 93 ? 18.997 -8.454 -19.952 1.00 40.25 93 SER A C 1
ATOM 710 O O . SER A 1 93 ? 19.103 -9.530 -19.367 1.00 40.25 93 SER A O 1
ATOM 712 N N . ALA A 1 94 ? 19.142 -7.287 -19.325 1.00 36.91 94 ALA A N 1
ATOM 713 C CA . ALA A 1 94 ? 19.206 -7.169 -17.876 1.00 36.91 94 ALA A CA 1
ATOM 714 C C . ALA A 1 94 ? 17.854 -7.580 -17.272 1.00 36.91 94 ALA A C 1
ATOM 716 O O . ALA A 1 94 ? 16.846 -6.895 -17.448 1.00 36.91 94 ALA A O 1
ATOM 717 N N . ASP A 1 95 ? 17.844 -8.708 -16.571 1.00 33.59 95 ASP A N 1
ATOM 718 C CA . ASP A 1 95 ? 16.761 -9.140 -15.693 1.00 33.59 95 ASP A CA 1
ATOM 719 C C . ASP A 1 95 ? 16.647 -8.143 -14.508 1.00 33.59 95 ASP A C 1
ATOM 721 O O . ASP A 1 95 ? 17.577 -8.032 -13.706 1.00 33.59 95 ASP A O 1
ATOM 725 N N . PRO A 1 96 ? 15.560 -7.353 -14.381 1.00 44.81 96 PRO A N 1
ATOM 726 C CA . PRO A 1 96 ? 15.468 -6.231 -13.437 1.00 44.81 96 PRO A CA 1
ATOM 727 C C . PRO A 1 96 ? 15.057 -6.646 -12.012 1.00 44.81 96 PRO A C 1
ATOM 729 O O . PRO A 1 96 ? 14.504 -5.840 -11.257 1.00 44.81 96 PRO A O 1
ATOM 732 N N . THR A 1 97 ? 15.266 -7.904 -11.621 1.00 42.62 97 THR A N 1
ATOM 733 C CA . THR A 1 97 ? 14.710 -8.410 -10.358 1.00 42.62 97 THR A CA 1
ATOM 734 C C . THR A 1 97 ? 15.600 -8.093 -9.143 1.00 42.62 97 THR A C 1
ATOM 736 O O . THR A 1 97 ? 15.071 -7.844 -8.056 1.00 42.62 97 THR A O 1
ATOM 739 N N . THR A 1 98 ? 16.920 -7.966 -9.328 1.00 41.91 98 THR A N 1
ATOM 740 C CA . THR A 1 98 ? 17.895 -7.754 -8.235 1.00 41.91 98 THR A CA 1
ATOM 741 C C . THR A 1 98 ? 18.023 -6.290 -7.789 1.00 41.91 98 THR A C 1
ATOM 743 O O . THR A 1 98 ? 18.303 -6.016 -6.625 1.00 41.91 98 THR A O 1
ATOM 746 N N . THR A 1 99 ? 17.760 -5.317 -8.668 1.00 44.41 99 THR A N 1
ATOM 747 C CA . THR A 1 99 ? 17.994 -3.891 -8.365 1.00 44.41 99 THR A CA 1
ATOM 748 C C . THR A 1 99 ? 17.061 -3.341 -7.288 1.00 44.41 99 THR A C 1
ATOM 750 O O . THR A 1 99 ? 17.432 -2.432 -6.560 1.00 44.41 99 THR A O 1
ATOM 753 N N . THR A 1 100 ? 15.844 -3.859 -7.158 1.00 51.41 100 THR A N 1
ATOM 754 C CA . THR A 1 100 ? 14.809 -3.171 -6.372 1.00 51.41 100 THR A CA 1
ATOM 755 C C . THR A 1 100 ? 14.853 -3.460 -4.870 1.00 51.41 100 THR A C 1
ATOM 757 O O . THR A 1 100 ? 14.403 -2.620 -4.100 1.00 51.41 100 THR A O 1
ATOM 760 N N . THR A 1 101 ? 15.417 -4.583 -4.417 1.00 48.59 101 THR A N 1
ATOM 761 C CA . THR A 1 101 ? 15.634 -4.801 -2.970 1.00 48.59 101 THR A CA 1
ATOM 762 C C . THR A 1 101 ? 16.699 -3.832 -2.441 1.00 48.59 101 THR A C 1
ATOM 764 O O . THR A 1 101 ? 16.539 -3.240 -1.381 1.00 48.59 101 THR A O 1
ATOM 767 N N . HIS A 1 102 ? 17.711 -3.529 -3.263 1.00 48.81 102 HIS A N 1
ATOM 768 C CA . HIS A 1 102 ? 18.724 -2.507 -2.979 1.00 48.81 102 HIS A CA 1
ATOM 769 C C . HIS A 1 102 ? 18.182 -1.054 -3.042 1.00 48.81 102 HIS A C 1
ATOM 771 O O . HIS A 1 102 ? 18.911 -0.104 -2.761 1.00 48.81 102 HIS A O 1
ATOM 777 N N . GLN A 1 103 ? 16.915 -0.857 -3.433 1.00 56.38 103 GLN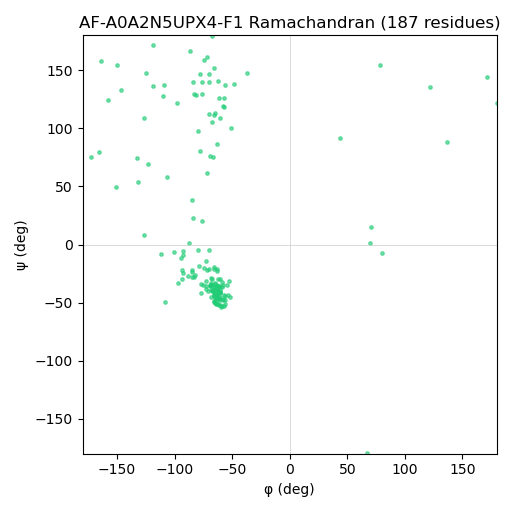 A N 1
ATOM 778 C CA . GLN A 1 103 ? 16.272 0.464 -3.480 1.00 56.38 103 GLN A CA 1
ATOM 779 C C . GLN A 1 103 ? 15.495 0.780 -2.194 1.00 56.38 103 GLN A C 1
ATOM 781 O O . GLN A 1 103 ? 15.422 1.948 -1.833 1.00 56.38 103 GLN A O 1
ATOM 786 N N . LEU A 1 104 ? 14.957 -0.225 -1.483 1.00 65.00 104 LEU A N 1
ATOM 787 C CA . LEU A 1 104 ? 14.180 -0.014 -0.249 1.00 65.00 104 LEU A CA 1
ATOM 788 C C . LEU A 1 104 ? 15.027 0.548 0.898 1.00 65.00 104 LEU A C 1
ATOM 790 O O . LEU A 1 104 ? 14.675 1.593 1.438 1.00 65.00 104 LEU A O 1
ATOM 794 N N . HIS A 1 105 ? 16.191 -0.046 1.174 1.00 68.12 105 HIS A N 1
ATOM 795 C CA . HIS A 1 105 ? 17.041 0.394 2.289 1.00 68.12 105 HIS A CA 1
ATOM 796 C C . HIS A 1 105 ? 17.581 1.828 2.148 1.00 68.12 105 HIS A C 1
ATOM 798 O O . HIS A 1 105 ? 17.970 2.434 3.142 1.00 68.12 105 HIS A O 1
ATOM 804 N N . ASN A 1 106 ? 17.616 2.375 0.926 1.00 76.94 106 ASN A N 1
ATOM 805 C CA . ASN A 1 106 ? 18.079 3.740 0.655 1.00 76.94 106 ASN A CA 1
ATOM 806 C C . ASN A 1 106 ? 16.947 4.777 0.664 1.00 76.94 106 ASN A C 1
ATOM 808 O O . ASN A 1 106 ? 17.217 5.970 0.538 1.00 76.94 106 ASN A O 1
ATOM 812 N N . LEU A 1 107 ? 15.688 4.349 0.792 1.00 82.25 107 LEU A N 1
ATOM 813 C CA . LEU A 1 107 ? 14.544 5.254 0.825 1.00 82.25 107 LEU A CA 1
ATOM 814 C C . LEU A 1 107 ? 14.372 5.845 2.219 1.00 82.25 107 LEU A C 1
ATOM 816 O O . LEU A 1 107 ? 14.260 5.126 3.214 1.00 82.25 107 LEU A O 1
ATOM 820 N N . SER A 1 108 ? 14.272 7.171 2.289 1.00 88.50 108 SER A N 1
ATOM 821 C CA . SER A 1 108 ? 13.875 7.821 3.533 1.00 88.50 108 SER A CA 1
ATOM 822 C C . SER A 1 108 ? 12.428 7.462 3.893 1.00 88.50 108 SER A C 1
ATOM 824 O O . SER A 1 108 ? 11.578 7.246 3.022 1.00 88.50 108 SER A O 1
ATOM 826 N N . VAL A 1 109 ? 12.111 7.476 5.192 1.00 88.00 109 VAL A N 1
ATOM 827 C CA . VAL A 1 109 ? 10.737 7.297 5.705 1.00 88.00 109 VAL A CA 1
ATOM 828 C C . VAL A 1 109 ? 9.764 8.279 5.038 1.00 88.00 109 VAL A C 1
ATOM 830 O O . VAL A 1 109 ? 8.608 7.954 4.795 1.00 88.00 109 VAL A O 1
ATOM 833 N N . THR A 1 110 ? 10.230 9.473 4.671 1.00 90.00 110 THR A N 1
ATOM 834 C CA . THR A 1 110 ? 9.424 10.489 3.985 1.00 90.00 110 THR A CA 1
ATOM 835 C C . THR A 1 110 ? 9.124 10.174 2.518 1.00 90.00 110 THR A C 1
ATOM 837 O O . THR A 1 110 ? 8.065 10.554 2.023 1.00 90.00 110 THR A O 1
ATOM 840 N N . GLU A 1 111 ? 10.022 9.485 1.813 1.00 90.00 111 GLU A N 1
ATOM 841 C CA . GLU A 1 111 ? 9.861 9.138 0.391 1.00 90.00 111 GLU A CA 1
ATOM 842 C C . GLU A 1 111 ? 9.116 7.817 0.198 1.00 90.00 111 GLU A C 1
ATOM 844 O O . GLU A 1 111 ? 8.434 7.619 -0.809 1.00 90.00 111 GLU A O 1
ATOM 849 N N . PHE A 1 112 ? 9.204 6.924 1.180 1.00 91.19 112 PHE A N 1
ATOM 850 C CA . PHE A 1 112 ? 8.609 5.595 1.137 1.00 91.19 112 PHE A CA 1
ATOM 851 C C . PHE A 1 112 ? 7.101 5.572 0.774 1.00 91.19 112 PHE A C 1
ATOM 853 O O . PHE A 1 112 ? 6.715 4.820 -0.120 1.00 91.19 112 PHE A O 1
ATOM 860 N N . PRO A 1 113 ? 6.216 6.423 1.332 1.00 91.62 113 PRO A N 1
ATOM 861 C CA . PRO A 1 113 ? 4.801 6.440 0.940 1.00 91.62 113 PRO A CA 1
ATOM 862 C C . PRO A 1 113 ? 4.579 6.770 -0.541 1.00 91.62 113 PRO A C 1
ATOM 864 O O . PRO A 1 113 ? 3.600 6.331 -1.147 1.00 91.62 113 PRO A O 1
ATOM 867 N N . GLN A 1 114 ? 5.481 7.553 -1.137 1.00 89.12 114 GLN A N 1
ATOM 868 C CA . GLN A 1 114 ? 5.403 7.912 -2.546 1.00 89.12 114 GLN A CA 1
ATOM 869 C C . GLN A 1 114 ? 5.764 6.725 -3.443 1.00 89.12 114 GLN A C 1
ATOM 871 O O . GLN A 1 114 ? 5.141 6.552 -4.492 1.00 89.12 114 GLN A O 1
ATOM 876 N N . THR A 1 115 ? 6.712 5.879 -3.033 1.00 86.06 115 THR A N 1
ATOM 877 C CA . THR A 1 115 ? 7.112 4.699 -3.815 1.00 86.06 115 THR A CA 1
ATOM 878 C C . THR A 1 115 ? 6.057 3.601 -3.810 1.00 86.06 115 THR A C 1
ATOM 880 O O . THR A 1 115 ? 5.984 2.826 -4.755 1.00 86.06 115 THR A O 1
ATOM 883 N N . LEU A 1 116 ? 5.153 3.575 -2.826 1.00 90.44 116 LEU A N 1
ATOM 884 C CA . LEU A 1 116 ? 4.006 2.661 -2.838 1.00 90.44 116 LEU A CA 1
ATOM 885 C C . LEU A 1 116 ? 3.002 2.958 -3.966 1.00 90.44 116 LEU A C 1
ATOM 887 O O . LEU A 1 116 ? 2.210 2.082 -4.324 1.00 90.44 116 LEU A O 1
ATOM 891 N N . ARG A 1 117 ? 3.015 4.171 -4.541 1.00 89.50 117 ARG A N 1
ATOM 892 C CA . ARG A 1 117 ? 2.004 4.61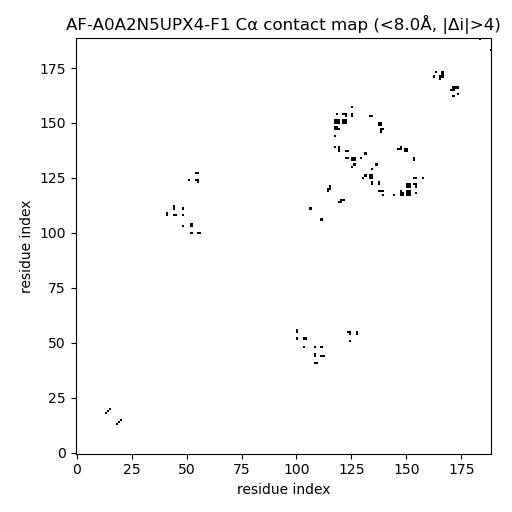7 -5.516 1.00 89.50 117 ARG A CA 1
ATOM 893 C C . ARG A 1 117 ? 2.066 3.896 -6.858 1.00 89.50 117 ARG A C 1
ATOM 895 O O . ARG A 1 117 ? 1.035 3.767 -7.512 1.00 89.50 117 ARG A O 1
ATOM 902 N N . ASP A 1 118 ? 3.237 3.421 -7.274 1.00 87.12 118 ASP A N 1
ATOM 903 C CA . ASP A 1 118 ? 3.385 2.642 -8.513 1.00 87.12 118 ASP A CA 1
ATOM 904 C C . ASP A 1 118 ? 2.964 1.165 -8.346 1.00 87.12 118 ASP A C 1
ATOM 906 O O . ASP A 1 118 ? 2.955 0.377 -9.300 1.00 87.12 118 ASP A O 1
ATOM 910 N N . GLY A 1 119 ? 2.627 0.770 -7.115 1.00 89.94 119 GLY A N 1
ATOM 911 C CA . GLY A 1 119 ? 2.202 -0.571 -6.751 1.00 89.94 119 GLY A CA 1
ATOM 912 C C . GLY A 1 119 ? 3.288 -1.639 -6.821 1.00 89.94 119 GLY A C 1
ATOM 913 O O . GLY A 1 119 ? 2.981 -2.795 -6.541 1.00 89.94 119 GLY A O 1
ATOM 914 N N . ALA A 1 120 ? 4.534 -1.316 -7.170 1.00 90.12 120 ALA A N 1
ATOM 915 C CA . ALA A 1 120 ? 5.589 -2.307 -7.347 1.00 90.12 120 ALA A CA 1
ATOM 916 C C . ALA A 1 120 ? 5.930 -3.017 -6.028 1.00 90.12 120 ALA A C 1
ATOM 918 O O . ALA A 1 120 ? 5.995 -4.247 -5.997 1.00 90.12 120 ALA A O 1
ATOM 919 N N . ILE A 1 121 ? 6.093 -2.266 -4.933 1.00 91.06 121 ILE A N 1
ATOM 920 C CA . ILE A 1 121 ? 6.327 -2.824 -3.589 1.00 91.06 121 ILE A CA 1
ATOM 921 C C . ILE A 1 121 ? 5.114 -3.657 -3.120 1.00 91.06 121 ILE A C 1
ATOM 923 O O . ILE A 1 121 ? 5.306 -4.832 -2.795 1.00 91.06 121 ILE A O 1
ATOM 927 N N . PRO A 1 122 ? 3.860 -3.152 -3.167 1.00 93.62 122 PRO A N 1
ATOM 928 C CA . PRO A 1 122 ? 2.678 -3.967 -2.882 1.00 93.62 122 PRO A CA 1
ATOM 929 C C . PRO A 1 122 ? 2.584 -5.250 -3.718 1.00 93.62 122 PRO A C 1
ATOM 931 O O . PRO A 1 122 ? 2.289 -6.314 -3.182 1.00 93.62 122 PRO A O 1
ATOM 934 N N . ALA A 1 123 ? 2.865 -5.195 -5.021 1.00 93.00 123 ALA A N 1
ATOM 935 C CA . ALA A 1 123 ? 2.820 -6.373 -5.883 1.00 93.00 123 ALA A CA 1
ATOM 936 C C . ALA A 1 123 ? 3.876 -7.416 -5.483 1.00 93.00 123 ALA A C 1
ATOM 938 O O . ALA A 1 123 ? 3.586 -8.613 -5.487 1.00 93.00 123 ALA A O 1
ATOM 939 N N . ARG A 1 124 ? 5.079 -6.983 -5.081 1.00 92.00 124 ARG A N 1
ATOM 940 C CA . ARG A 1 124 ? 6.117 -7.878 -4.536 1.00 92.00 124 ARG A CA 1
ATOM 941 C C . ARG A 1 124 ? 5.665 -8.536 -3.241 1.00 92.00 124 ARG A C 1
ATOM 943 O O . ARG A 1 124 ? 5.840 -9.742 -3.098 1.00 92.00 124 ARG A O 1
ATOM 950 N N . LEU A 1 125 ? 5.030 -7.777 -2.350 1.00 92.81 125 LEU A N 1
ATOM 951 C CA . LEU A 1 125 ? 4.459 -8.311 -1.116 1.00 92.81 125 LEU A CA 1
ATOM 952 C C . LEU A 1 125 ? 3.427 -9.405 -1.411 1.00 92.81 125 LEU A C 1
ATOM 954 O O . LEU A 1 125 ? 3.481 -10.493 -0.842 1.00 92.81 125 LEU A O 1
ATOM 958 N N . VAL A 1 126 ? 2.511 -9.152 -2.348 1.00 94.25 126 VAL A N 1
ATOM 959 C CA . VAL A 1 126 ? 1.530 -10.164 -2.760 1.00 94.25 126 VAL A CA 1
ATOM 960 C C . VAL A 1 126 ? 2.232 -11.387 -3.337 1.00 94.25 126 VAL A C 1
ATOM 962 O O . VAL A 1 126 ? 1.903 -12.504 -2.944 1.00 94.25 126 VAL A O 1
ATOM 965 N N . ARG A 1 127 ? 3.233 -11.199 -4.206 1.00 93.31 127 ARG A N 1
ATOM 966 C CA . ARG A 1 127 ? 4.028 -12.298 -4.773 1.00 93.31 127 ARG A CA 1
ATOM 967 C C . ARG A 1 127 ? 4.711 -13.127 -3.686 1.00 93.31 127 ARG A C 1
ATOM 969 O O . ARG A 1 127 ? 4.804 -14.340 -3.818 1.00 93.31 127 ARG A O 1
ATOM 976 N N . ARG A 1 128 ? 5.139 -12.497 -2.591 1.00 90.31 128 ARG A N 1
ATOM 977 C CA . ARG A 1 128 ? 5.770 -13.176 -1.452 1.00 90.31 128 ARG A CA 1
ATOM 978 C C . ARG A 1 128 ? 4.806 -14.074 -0.673 1.00 90.31 128 ARG A C 1
ATOM 980 O O . ARG A 1 128 ? 5.229 -15.122 -0.187 1.00 90.31 128 ARG A O 1
ATOM 987 N N . PHE A 1 129 ? 3.537 -13.684 -0.552 1.00 91.19 129 PHE A N 1
ATOM 988 C CA . PHE A 1 129 ? 2.514 -14.456 0.173 1.00 91.19 129 PHE A CA 1
ATOM 989 C C . PHE A 1 129 ? 1.711 -15.421 -0.705 1.00 91.19 129 PHE A C 1
ATOM 991 O O . PHE A 1 129 ? 1.117 -16.368 -0.193 1.00 91.19 129 PHE A O 1
ATOM 998 N N . ARG A 1 130 ? 1.621 -15.146 -2.007 1.00 92.62 130 ARG A N 1
ATOM 999 C CA . ARG A 1 130 ? 0.733 -15.830 -2.961 1.00 92.62 130 ARG A CA 1
ATOM 1000 C C . ARG A 1 130 ? 1.472 -16.378 -4.181 1.00 92.62 130 ARG A C 1
ATOM 1002 O O . ARG A 1 130 ? 0.811 -16.755 -5.131 1.00 92.62 130 ARG A O 1
ATOM 1009 N N . GLY A 1 131 ? 2.799 -16.342 -4.201 1.00 90.31 131 GLY A N 1
ATOM 1010 C CA . GLY A 1 131 ? 3.601 -16.877 -5.297 1.00 90.31 131 GLY A CA 1
ATOM 1011 C C . GLY A 1 131 ? 3.481 -16.127 -6.634 1.00 90.31 131 GLY A C 1
ATOM 1012 O O . GLY A 1 131 ? 2.803 -15.101 -6.778 1.00 90.31 131 GLY A O 1
ATOM 1013 N N . ARG A 1 132 ? 4.216 -16.635 -7.633 1.00 89.75 132 ARG A N 1
ATOM 1014 C CA . ARG A 1 132 ? 4.283 -16.078 -9.000 1.00 89.75 132 ARG A CA 1
ATOM 1015 C C . ARG A 1 132 ? 3.026 -16.374 -9.818 1.00 89.75 132 ARG A C 1
ATOM 1017 O O . ARG A 1 132 ? 2.757 -15.653 -10.771 1.00 89.75 132 ARG A O 1
ATOM 1024 N N . GLU A 1 133 ? 2.233 -17.369 -9.440 1.00 90.50 133 GLU A N 1
ATOM 1025 C CA . GLU A 1 133 ? 0.966 -17.701 -10.092 1.00 90.50 133 GLU A CA 1
ATOM 1026 C C . GLU A 1 133 ? -0.059 -16.566 -9.979 1.00 90.50 133 GLU A C 1
ATOM 1028 O O . GLU A 1 133 ? -0.823 -16.313 -10.909 1.00 90.50 133 GLU A O 1
ATOM 1033 N N . HIS A 1 134 ? -0.044 -15.842 -8.856 1.00 91.31 134 HIS A N 1
ATOM 1034 C CA . HIS A 1 134 ? -0.950 -14.726 -8.603 1.00 91.31 134 HIS A CA 1
ATOM 1035 C C . HIS A 1 134 ? -0.364 -13.369 -9.004 1.00 91.31 134 HIS A C 1
ATOM 1037 O O . HIS A 1 134 ? -1.124 -12.433 -9.241 1.00 91.31 134 HIS A O 1
ATOM 1043 N N . VAL A 1 135 ? 0.964 -13.260 -9.102 1.00 91.81 135 VAL A N 1
ATOM 1044 C CA . VAL A 1 135 ? 1.676 -12.053 -9.549 1.00 91.81 135 VAL A CA 1
ATOM 1045 C C . VAL A 1 135 ? 2.727 -12.444 -10.596 1.00 91.81 135 VAL A C 1
ATOM 1047 O O . VAL A 1 135 ? 3.927 -12.473 -10.297 1.00 91.81 135 VAL A O 1
ATOM 1050 N N . PRO A 1 136 ? 2.302 -12.758 -11.834 1.00 87.62 136 PRO A N 1
ATOM 1051 C CA . PRO A 1 136 ? 3.205 -13.260 -12.868 1.00 87.62 136 PRO A CA 1
ATOM 1052 C C . PRO A 1 136 ? 4.200 -12.199 -13.336 1.00 87.62 136 PRO A C 1
ATOM 1054 O O . PRO A 1 136 ? 5.338 -12.514 -13.680 1.00 87.62 136 PRO A O 1
ATOM 1057 N N . ARG A 1 137 ? 3.791 -10.925 -13.344 1.00 88.12 137 ARG A N 1
ATOM 1058 C CA . ARG A 1 137 ? 4.624 -9.825 -13.831 1.00 88.12 137 ARG A CA 1
ATOM 1059 C C . ARG A 1 137 ? 4.376 -8.546 -13.052 1.00 88.12 137 ARG A C 1
ATOM 1061 O O . ARG A 1 137 ? 3.229 -8.140 -12.895 1.00 88.12 137 ARG A O 1
ATOM 1068 N N . ILE A 1 138 ? 5.465 -7.902 -12.640 1.00 87.94 138 ILE A N 1
ATOM 1069 C CA . ILE A 1 138 ? 5.472 -6.598 -11.969 1.00 87.94 138 ILE A CA 1
ATOM 1070 C C . ILE A 1 138 ? 6.064 -5.578 -12.942 1.00 87.94 138 ILE A C 1
ATOM 1072 O O . ILE A 1 138 ? 7.128 -5.810 -13.513 1.00 87.94 138 ILE A O 1
ATOM 1076 N N . PHE A 1 139 ? 5.363 -4.469 -13.164 1.00 84.94 139 PHE A N 1
ATOM 1077 C CA . PHE A 1 139 ? 5.777 -3.428 -14.102 1.00 84.94 139 PHE A CA 1
ATOM 1078 C C . PHE A 1 139 ? 6.481 -2.286 -13.373 1.00 84.94 139 PHE A C 1
ATOM 1080 O O . PHE A 1 139 ? 5.880 -1.645 -12.518 1.00 84.94 139 PHE A O 1
ATOM 1087 N N . ILE A 1 140 ? 7.726 -1.991 -13.745 1.00 82.31 140 ILE A N 1
ATOM 1088 C CA . ILE A 1 140 ? 8.502 -0.862 -13.216 1.00 82.31 140 ILE A CA 1
ATOM 1089 C C . ILE A 1 140 ? 8.979 -0.063 -14.424 1.00 82.31 140 ILE A C 1
ATOM 1091 O O . ILE A 1 140 ? 9.783 -0.560 -15.210 1.00 82.31 140 ILE A O 1
ATOM 1095 N N . HIS A 1 141 ? 8.423 1.129 -14.644 1.00 75.12 141 HIS A N 1
ATOM 1096 C CA . HIS A 1 141 ? 8.804 1.962 -15.776 1.00 75.12 141 HIS A CA 1
ATOM 1097 C C . HIS A 1 141 ? 8.458 3.436 -15.521 1.00 75.12 141 HIS A C 1
ATOM 1099 O O . HIS A 1 141 ? 7.284 3.752 -15.342 1.00 75.12 141 HIS A O 1
ATOM 1105 N N . PRO A 1 142 ? 9.420 4.371 -15.616 1.00 68.75 142 PRO A N 1
ATOM 1106 C CA . PRO A 1 142 ? 9.220 5.767 -15.211 1.00 68.75 142 PRO A CA 1
ATOM 1107 C C . PRO A 1 142 ? 8.156 6.524 -16.028 1.00 68.75 142 PRO A C 1
ATOM 1109 O O . PRO A 1 142 ? 7.610 7.518 -15.561 1.00 68.75 142 PRO A O 1
ATOM 1112 N N . LYS A 1 143 ? 7.850 6.073 -17.254 1.00 68.12 143 LYS A N 1
ATOM 1113 C CA . LYS A 1 143 ? 6.920 6.755 -18.179 1.00 68.12 143 LYS A CA 1
ATOM 1114 C C . LYS A 1 143 ? 5.608 6.011 -18.452 1.00 68.12 143 LYS A C 1
ATOM 1116 O O . LYS A 1 143 ? 4.737 6.564 -19.110 1.00 68.12 143 LYS A O 1
ATOM 1121 N N . LEU A 1 144 ? 5.447 4.763 -17.994 1.00 69.19 144 LEU A N 1
ATOM 1122 C CA . LEU A 1 144 ? 4.269 3.936 -18.325 1.00 69.19 144 LEU A CA 1
ATOM 1123 C C . LEU A 1 144 ? 3.327 3.805 -17.122 1.00 69.19 144 LEU A C 1
ATOM 1125 O O . LEU A 1 144 ? 3.005 2.706 -16.673 1.00 69.19 144 LEU A O 1
ATOM 1129 N N . GLN A 1 145 ? 2.852 4.950 -16.625 1.00 69.44 145 GLN A N 1
ATOM 1130 C CA . GLN A 1 145 ? 2.062 5.011 -15.392 1.00 69.44 145 GLN A CA 1
ATOM 1131 C C . GLN A 1 145 ? 0.763 4.201 -15.458 1.00 69.44 145 GLN A C 1
ATOM 1133 O O . GLN A 1 145 ? 0.411 3.529 -14.494 1.00 69.44 145 GLN A O 1
ATOM 1138 N N . TYR A 1 146 ? 0.103 4.149 -16.618 1.00 75.19 146 TYR A N 1
ATOM 1139 C CA . TYR A 1 146 ? -1.101 3.331 -16.784 1.00 75.19 146 TYR A CA 1
ATOM 1140 C C . TYR A 1 146 ? -0.852 1.839 -16.506 1.00 75.19 146 TYR A C 1
ATOM 1142 O O . TYR A 1 146 ? -1.696 1.171 -15.915 1.00 75.19 146 TYR A O 1
ATOM 1150 N N . ARG A 1 147 ? 0.318 1.292 -16.868 1.00 78.88 147 ARG A N 1
ATOM 1151 C CA . ARG A 1 147 ? 0.626 -0.130 -16.626 1.00 78.88 147 ARG A CA 1
ATOM 1152 C C . ARG A 1 147 ? 0.835 -0.443 -15.142 1.00 78.88 147 ARG A C 1
ATOM 1154 O O . ARG A 1 147 ? 0.664 -1.600 -14.763 1.00 78.88 147 ARG A O 1
ATOM 1161 N N . HIS A 1 148 ? 1.140 0.551 -14.305 1.00 85.56 148 HIS A N 1
ATOM 1162 C CA . HIS A 1 148 ? 1.232 0.379 -12.850 1.00 85.56 148 HIS A CA 1
ATOM 1163 C C . HIS A 1 148 ? -0.112 0.039 -12.205 1.00 85.56 148 HIS A C 1
ATOM 1165 O O . HIS A 1 148 ? -0.134 -0.598 -11.153 1.00 85.56 148 HIS A O 1
ATOM 1171 N N . SER A 1 149 ? -1.233 0.341 -12.872 1.00 89.44 149 SER A N 1
ATOM 1172 C CA . SER A 1 149 ? -2.554 -0.123 -12.431 1.00 89.44 149 SER A CA 1
ATOM 1173 C C . SER A 1 149 ? -2.597 -1.645 -12.252 1.00 89.44 149 SER A C 1
ATOM 1175 O O . SER A 1 149 ? -3.195 -2.127 -11.296 1.00 89.44 149 SER A O 1
ATOM 1177 N N . ASN A 1 150 ? -1.880 -2.414 -13.084 1.00 89.81 150 ASN A N 1
ATOM 1178 C CA . ASN A 1 150 ? -1.782 -3.867 -12.928 1.00 89.81 150 ASN A CA 1
ATOM 1179 C C . ASN A 1 150 ? -1.116 -4.266 -11.607 1.00 89.81 150 ASN A C 1
ATOM 1181 O O . ASN A 1 150 ? -1.581 -5.196 -10.952 1.00 89.81 150 ASN A O 1
ATOM 1185 N N . ASN A 1 151 ? -0.066 -3.552 -11.192 1.00 93.06 151 ASN A N 1
ATOM 1186 C CA . ASN A 1 151 ? 0.612 -3.818 -9.925 1.00 93.06 151 ASN A CA 1
ATOM 1187 C C . ASN A 1 151 ? -0.348 -3.625 -8.743 1.00 93.06 151 ASN A C 1
ATOM 1189 O O . ASN A 1 151 ? -0.467 -4.488 -7.873 1.00 93.06 151 ASN A O 1
ATOM 1193 N N . ILE A 1 152 ? -1.080 -2.510 -8.760 1.00 93.31 152 ILE A N 1
ATOM 1194 C CA . ILE A 1 152 ? -2.087 -2.173 -7.751 1.00 93.31 152 ILE A CA 1
ATOM 1195 C C . ILE A 1 152 ? -3.248 -3.180 -7.768 1.00 93.31 152 ILE A C 1
ATOM 1197 O O . ILE A 1 152 ? -3.734 -3.597 -6.715 1.00 93.31 152 ILE A O 1
ATOM 1201 N N . ASN A 1 153 ? -3.659 -3.646 -8.948 1.00 94.69 153 ASN A N 1
ATOM 1202 C CA . ASN A 1 153 ? -4.722 -4.637 -9.086 1.00 94.69 153 ASN A CA 1
ATOM 1203 C C . ASN A 1 153 ? -4.379 -5.965 -8.396 1.00 94.69 153 ASN A C 1
ATOM 1205 O O . ASN A 1 153 ? -5.268 -6.555 -7.778 1.00 94.69 153 ASN A O 1
ATOM 1209 N N . TYR A 1 154 ? -3.119 -6.421 -8.421 1.00 95.06 154 TYR A N 1
ATOM 1210 C CA . TYR A 1 154 ? -2.714 -7.606 -7.649 1.00 95.06 154 TYR A CA 1
ATOM 1211 C C . TYR A 1 154 ? -2.921 -7.409 -6.147 1.00 95.06 154 TYR A C 1
ATOM 1213 O O . TYR A 1 154 ? -3.418 -8.307 -5.464 1.00 95.06 154 TYR A O 1
ATOM 1221 N N . PHE A 1 155 ? -2.605 -6.218 -5.634 1.00 95.19 155 PHE A N 1
ATOM 1222 C CA . PHE A 1 155 ? -2.835 -5.879 -4.233 1.00 95.19 155 PHE A CA 1
ATOM 1223 C C . PHE A 1 155 ? -4.325 -5.881 -3.874 1.00 95.19 155 PHE A C 1
ATOM 1225 O O . PHE A 1 155 ? -4.721 -6.508 -2.892 1.00 95.19 155 PHE A O 1
ATOM 1232 N N . PHE A 1 156 ? -5.191 -5.294 -4.703 1.00 94.88 156 PHE A N 1
ATOM 1233 C CA . PHE A 1 156 ? -6.635 -5.355 -4.457 1.00 94.88 156 PHE A CA 1
ATOM 1234 C C . PHE A 1 156 ? -7.207 -6.774 -4.555 1.00 94.88 156 PHE A C 1
ATOM 1236 O O . PHE A 1 156 ? -8.088 -7.137 -3.771 1.00 94.88 156 PHE A O 1
ATOM 1243 N N . GLN A 1 157 ? -6.706 -7.608 -5.467 1.00 94.31 157 GLN A N 1
ATOM 1244 C CA . GLN A 1 157 ? -7.085 -9.022 -5.524 1.00 94.31 157 GLN A CA 1
ATOM 1245 C C . GLN A 1 157 ? -6.666 -9.770 -4.252 1.00 94.31 157 GLN A C 1
ATOM 1247 O O . GLN A 1 157 ? -7.457 -10.545 -3.708 1.00 94.31 157 GLN A O 1
ATOM 1252 N N . PHE A 1 158 ? -5.473 -9.486 -3.728 1.00 95.19 158 PHE A N 1
ATOM 1253 C CA . PHE A 1 158 ? -5.023 -10.016 -2.446 1.00 95.19 158 PHE A CA 1
ATOM 1254 C C . PHE A 1 158 ? -5.920 -9.569 -1.286 1.00 95.19 158 PHE A C 1
ATOM 1256 O O . PHE A 1 158 ? -6.370 -10.410 -0.511 1.00 95.19 158 PHE A O 1
ATOM 1263 N N . LEU A 1 159 ? -6.285 -8.286 -1.207 1.00 94.56 159 LEU A N 1
ATOM 1264 C CA . LEU A 1 159 ? -7.222 -7.797 -0.189 1.00 94.56 159 LEU A CA 1
ATOM 1265 C C . LEU A 1 159 ? -8.596 -8.467 -0.294 1.00 94.56 159 LEU A C 1
ATOM 1267 O O . LEU A 1 159 ? -9.192 -8.819 0.724 1.00 94.56 159 LEU A O 1
ATOM 1271 N N . ARG A 1 160 ? -9.100 -8.715 -1.511 1.00 92.69 160 ARG A N 1
ATOM 1272 C CA . ARG A 1 160 ? -10.345 -9.479 -1.711 1.00 92.69 160 ARG A CA 1
ATOM 1273 C C . ARG A 1 160 ? -10.228 -10.898 -1.161 1.00 92.69 160 ARG A C 1
ATOM 1275 O O . ARG A 1 160 ? -11.186 -11.379 -0.551 1.00 92.69 160 ARG A O 1
ATOM 1282 N N . PHE A 1 161 ? -9.079 -11.544 -1.360 1.00 93.25 161 PHE A N 1
ATOM 1283 C CA . PHE A 1 161 ? -8.789 -12.856 -0.792 1.00 93.25 161 PHE A CA 1
ATOM 1284 C C . PHE A 1 161 ? -8.747 -12.811 0.744 1.00 93.25 161 PHE A C 1
ATOM 1286 O O . PHE A 1 161 ? -9.473 -13.575 1.376 1.00 93.25 161 PHE A O 1
ATOM 1293 N N . VAL A 1 162 ? -7.981 -11.888 1.342 1.00 94.19 162 VAL A N 1
ATOM 1294 C CA . VAL A 1 162 ? -7.880 -11.722 2.806 1.00 94.19 162 VAL A CA 1
ATOM 1295 C C . VAL A 1 162 ? -9.254 -11.458 3.416 1.00 94.19 162 VAL A C 1
ATOM 1297 O O . VAL A 1 162 ? -9.663 -12.147 4.347 1.00 94.19 162 VAL A O 1
ATOM 1300 N N . ARG A 1 163 ? -10.024 -10.532 2.838 1.00 92.75 163 ARG A N 1
ATOM 1301 C CA . ARG A 1 163 ? -11.397 -10.236 3.261 1.00 92.75 163 ARG A CA 1
ATOM 1302 C C . ARG A 1 163 ? -12.280 -11.483 3.238 1.00 92.75 163 ARG A C 1
ATOM 1304 O O . ARG A 1 163 ? -13.001 -11.744 4.195 1.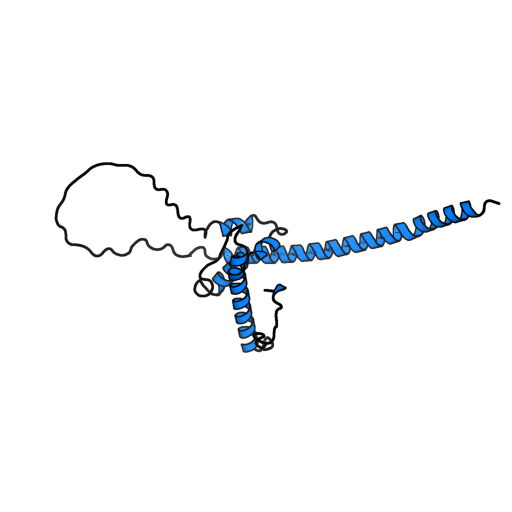00 92.75 163 ARG A O 1
ATOM 1311 N N . HIS A 1 164 ? -12.242 -12.254 2.149 1.00 91.75 164 HIS A N 1
ATOM 1312 C CA . HIS A 1 164 ? -13.028 -13.483 2.047 1.00 91.75 164 HIS A CA 1
ATOM 1313 C C . HIS A 1 164 ? -12.594 -14.525 3.086 1.00 91.75 164 HIS A C 1
ATOM 1315 O O . HIS A 1 164 ? -13.449 -15.178 3.680 1.00 91.75 164 HIS A O 1
ATOM 1321 N N . LEU A 1 165 ? -11.287 -14.651 3.334 1.00 93.44 165 LEU A N 1
ATOM 1322 C CA . LEU A 1 165 ? -10.726 -15.548 4.341 1.00 93.44 165 LEU A CA 1
ATOM 1323 C C . LEU A 1 165 ? -11.188 -15.177 5.758 1.00 93.44 165 LEU A C 1
ATOM 1325 O O . LEU A 1 165 ? -11.621 -16.055 6.500 1.00 93.44 165 LEU A O 1
ATOM 1329 N N . LEU A 1 166 ? -11.140 -13.892 6.116 1.00 94.38 166 LEU A N 1
ATOM 1330 C CA . LEU A 1 166 ? -11.593 -13.400 7.421 1.00 94.38 166 LEU A CA 1
ATOM 1331 C C . LEU A 1 166 ? -13.098 -13.608 7.612 1.00 94.38 166 LEU A C 1
ATOM 1333 O O . LEU A 1 166 ? -13.513 -14.106 8.657 1.00 94.38 166 LEU A O 1
ATOM 1337 N N . ALA A 1 167 ? -13.907 -13.328 6.587 1.00 93.31 167 ALA A N 1
ATOM 1338 C CA . ALA A 1 167 ? -15.347 -13.572 6.640 1.00 93.31 167 ALA A CA 1
ATOM 1339 C C . ALA A 1 167 ? -15.683 -15.064 6.791 1.00 93.31 167 ALA A C 1
ATOM 1341 O O . ALA A 1 167 ? -16.562 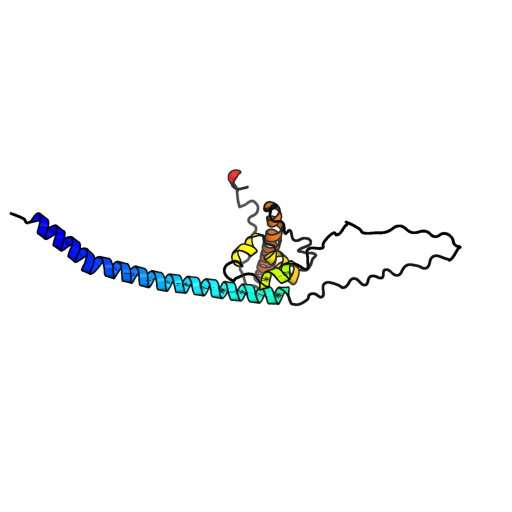-15.426 7.569 1.00 93.31 167 ALA A O 1
ATOM 1342 N N . LYS A 1 168 ? -14.942 -15.953 6.114 1.00 93.81 168 LYS A N 1
ATOM 1343 C CA . LYS A 1 168 ? -15.087 -17.410 6.279 1.00 93.81 168 LYS A CA 1
ATOM 1344 C C . LYS A 1 168 ? -14.774 -17.887 7.697 1.00 93.81 168 LYS A C 1
ATOM 1346 O O . LYS A 1 168 ? -15.319 -18.897 8.123 1.00 93.81 168 LYS A O 1
ATOM 1351 N N . ARG A 1 169 ? -13.892 -17.178 8.403 1.00 95.31 169 ARG A N 1
ATOM 1352 C CA . ARG A 1 169 ? -13.527 -17.452 9.799 1.00 95.31 169 ARG A CA 1
ATOM 1353 C C . ARG A 1 169 ? -14.450 -16.766 10.812 1.00 95.31 169 ARG A C 1
ATOM 1355 O O . ARG A 1 169 ? -14.206 -16.889 12.003 1.00 95.31 169 ARG A O 1
ATOM 1362 N N . GLY A 1 170 ? -15.472 -16.033 10.361 1.00 95.12 170 GLY A N 1
ATOM 1363 C CA . GLY A 1 170 ? -16.363 -15.268 11.239 1.00 95.12 170 GLY A CA 1
ATOM 1364 C C . GLY A 1 170 ? -15.709 -14.038 11.882 1.00 95.12 170 GLY A C 1
ATOM 1365 O O . GLY A 1 170 ? -16.262 -13.490 12.825 1.00 95.12 170 GLY A O 1
ATOM 1366 N N . LEU A 1 171 ? -14.545 -13.599 11.384 1.00 93.19 171 LEU A N 1
ATOM 1367 C CA . LEU A 1 171 ? -13.787 -12.459 11.925 1.00 93.19 171 LEU A CA 1
ATOM 1368 C C . LEU A 1 171 ? -14.117 -11.126 11.235 1.00 93.19 171 LEU A C 1
ATOM 1370 O O . LEU A 1 171 ? -13.646 -10.079 11.664 1.00 93.19 171 LEU A O 1
ATOM 1374 N N . ALA A 1 172 ? -14.875 -11.157 10.139 1.00 91.19 172 ALA A N 1
ATOM 1375 C CA . ALA A 1 172 ? -15.278 -9.969 9.392 1.00 91.19 172 ALA A CA 1
ATOM 1376 C C . ALA A 1 172 ? -16.636 -10.182 8.713 1.00 91.19 172 ALA A C 1
ATOM 1378 O O . ALA A 1 172 ? -17.009 -11.308 8.381 1.00 91.19 172 ALA A O 1
ATOM 1379 N N . GLU A 1 173 ? -17.360 -9.096 8.450 1.00 91.44 173 GLU A N 1
ATOM 1380 C CA . GLU A 1 173 ? -18.624 -9.157 7.718 1.00 91.44 173 GLU A CA 1
ATOM 1381 C C . GLU A 1 173 ? -18.410 -9.505 6.233 1.00 91.44 173 GLU A C 1
ATOM 1383 O O . GLU A 1 173 ? -17.424 -9.122 5.589 1.00 91.44 173 GLU A O 1
ATOM 1388 N N . ARG A 1 174 ? -19.365 -10.237 5.648 1.00 85.94 174 ARG A N 1
ATOM 1389 C CA . ARG A 1 174 ? -19.331 -10.610 4.233 1.00 85.94 174 ARG A CA 1
ATOM 1390 C C . ARG A 1 174 ? -19.799 -9.451 3.351 1.00 85.94 174 ARG A C 1
ATOM 1392 O O . ARG A 1 174 ? -20.982 -9.296 3.077 1.00 85.94 174 ARG A O 1
ATOM 1399 N N . ILE A 1 175 ? -18.849 -8.705 2.798 1.00 84.94 175 ILE A N 1
ATOM 1400 C CA . ILE A 1 175 ? -19.142 -7.634 1.835 1.00 84.94 175 ILE A CA 1
ATOM 1401 C C . ILE A 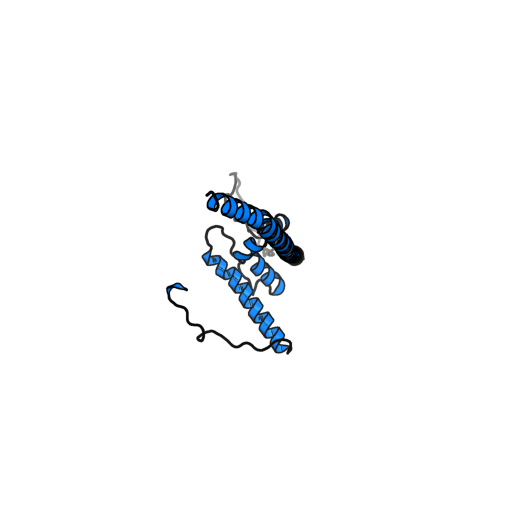1 175 ? -19.474 -8.221 0.444 1.00 84.94 175 ILE A C 1
ATOM 1403 O O . ILE A 1 175 ? -18.711 -9.024 -0.110 1.00 84.94 175 ILE A O 1
ATOM 1407 N N . GLY A 1 176 ? -20.596 -7.784 -0.141 1.00 78.00 176 GLY A N 1
ATOM 1408 C CA . GLY A 1 176 ? -21.051 -8.166 -1.487 1.00 78.00 176 GLY A CA 1
ATOM 1409 C C . GLY A 1 176 ? -20.170 -7.648 -2.640 1.00 78.00 176 GLY A C 1
ATOM 1410 O O . GLY A 1 176 ? -19.163 -6.969 -2.432 1.00 78.00 176 GLY A O 1
ATOM 1411 N N . ASN A 1 177 ? -20.532 -7.987 -3.885 1.00 81.44 177 ASN A N 1
ATOM 1412 C CA . ASN A 1 177 ? -19.888 -7.430 -5.082 1.00 81.44 177 ASN A CA 1
ATOM 1413 C C . ASN A 1 177 ? -20.512 -6.069 -5.450 1.00 81.44 177 ASN A C 1
ATOM 1415 O O . ASN A 1 177 ? -21.731 -5.908 -5.361 1.00 81.44 177 ASN A O 1
ATOM 1419 N N . LEU A 1 178 ? -19.671 -5.114 -5.858 1.00 82.25 178 LEU A N 1
ATOM 1420 C CA . LEU A 1 178 ? -20.069 -3.772 -6.302 1.00 82.25 178 LEU A CA 1
ATOM 1421 C C . LEU A 1 178 ? -20.097 -3.627 -7.833 1.00 82.25 178 LEU A C 1
ATOM 1423 O O . LEU A 1 178 ? -20.544 -2.598 -8.335 1.00 82.25 178 LEU A O 1
ATOM 1427 N N . VAL A 1 179 ? -19.647 -4.642 -8.581 1.00 77.50 179 VAL A N 1
ATOM 1428 C CA . VAL A 1 179 ? -19.769 -4.664 -10.048 1.00 77.50 179 VAL A CA 1
ATOM 1429 C C . VAL A 1 179 ? -21.245 -4.532 -10.429 1.00 77.50 179 VAL A C 1
ATOM 1431 O O . VAL A 1 179 ? -22.082 -5.273 -9.916 1.00 77.50 179 VAL A O 1
ATOM 1434 N N . GLY A 1 180 ? -21.559 -3.557 -11.284 1.00 77.19 180 GLY A N 1
ATOM 1435 C CA . GLY A 1 180 ? -22.928 -3.230 -11.700 1.00 77.19 180 GLY A CA 1
ATOM 1436 C C . GLY A 1 180 ? -23.730 -2.388 -10.699 1.00 77.19 180 GLY A C 1
ATOM 1437 O O . GLY A 1 180 ? -24.820 -1.941 -11.036 1.00 77.19 180 GLY A O 1
ATOM 1438 N N . LYS A 1 181 ? -23.206 -2.143 -9.490 1.00 84.38 181 LYS A N 1
ATOM 1439 C CA . LYS A 1 181 ? -23.788 -1.199 -8.516 1.00 84.38 181 LYS A CA 1
ATOM 1440 C C . LYS A 1 181 ? -23.117 0.169 -8.567 1.00 84.38 181 LYS A C 1
ATOM 1442 O O . LYS A 1 181 ? -23.765 1.175 -8.310 1.00 84.38 181 LYS A O 1
ATOM 1447 N N . LEU A 1 182 ? -21.821 0.193 -8.873 1.00 86.00 182 LEU A N 1
ATOM 1448 C CA . LEU A 1 182 ? -21.076 1.421 -9.125 1.00 86.00 182 LEU A CA 1
ATOM 1449 C C . LEU A 1 182 ? -21.284 1.854 -10.575 1.00 86.00 182 LEU A C 1
ATOM 1451 O O . LEU A 1 182 ? -21.100 1.052 -11.491 1.00 86.00 182 LEU A O 1
ATOM 1455 N N . GLN A 1 183 ? -21.646 3.120 -10.758 1.00 84.44 183 GLN A N 1
ATOM 1456 C CA . GLN A 1 183 ? -21.641 3.786 -12.054 1.00 84.44 183 GLN A CA 1
ATOM 1457 C C . GLN A 1 183 ? -20.513 4.813 -12.070 1.00 84.44 183 GLN A C 1
ATOM 1459 O O . GLN A 1 183 ? -20.305 5.516 -11.082 1.00 84.44 183 GLN A O 1
ATOM 1464 N N . PHE A 1 184 ? -19.794 4.872 -13.185 1.00 89.50 184 PHE A N 1
ATOM 1465 C CA . PHE A 1 184 ? -18.709 5.818 -13.417 1.00 89.50 184 PHE A CA 1
ATOM 1466 C C . PHE A 1 184 ? -19.085 6.679 -14.619 1.00 89.50 184 PHE A C 1
ATOM 1468 O O . PHE A 1 184 ? -19.605 6.151 -15.605 1.00 89.50 184 PHE A O 1
ATOM 1475 N N . SER A 1 185 ? -18.863 7.991 -14.536 1.00 85.06 185 SER A N 1
ATOM 1476 C CA . SER A 1 185 ? -18.996 8.862 -15.706 1.00 85.06 185 SER A CA 1
ATOM 1477 C C . SER A 1 185 ? -17.837 8.630 -16.680 1.00 85.06 185 SER A C 1
ATOM 1479 O O . SER A 1 185 ? -16.791 8.108 -16.297 1.00 85.06 185 SER A O 1
ATOM 1481 N N . ASN A 1 186 ? -17.999 9.052 -17.938 1.00 85.06 186 ASN A N 1
ATOM 1482 C CA . ASN A 1 186 ? -16.923 8.962 -18.932 1.00 85.06 186 ASN A CA 1
ATOM 1483 C C . ASN A 1 186 ? -15.664 9.734 -18.502 1.00 85.06 186 ASN A C 1
ATOM 1485 O O . ASN A 1 186 ? -14.567 9.292 -18.801 1.00 85.06 186 ASN A O 1
ATOM 1489 N N . ASP A 1 187 ? -15.814 10.838 -17.762 1.00 86.56 187 ASP A N 1
ATOM 1490 C CA . ASP A 1 187 ? -14.682 11.639 -17.270 1.00 86.56 187 ASP A CA 1
ATOM 1491 C C . ASP A 1 187 ? -13.910 10.962 -16.121 1.00 86.56 187 ASP A C 1
ATOM 1493 O O . ASP A 1 187 ? -12.824 11.403 -15.752 1.00 86.56 187 ASP A O 1
ATOM 1497 N N . GLN A 1 188 ? -14.484 9.921 -15.508 1.00 79.19 188 GLN A N 1
ATOM 1498 C CA . GLN A 1 188 ? -13.875 9.174 -14.402 1.00 79.19 188 GLN A CA 1
ATOM 1499 C C . GLN A 1 188 ? -13.102 7.926 -14.857 1.00 79.19 188 GLN A C 1
ATOM 1501 O O . GLN A 1 188 ? -12.416 7.325 -14.027 1.00 79.19 188 GLN A O 1
ATOM 1506 N N . LEU A 1 189 ? -13.246 7.514 -16.121 1.00 79.00 189 LEU A N 1
ATOM 1507 C CA . LEU A 1 189 ? -12.655 6.302 -16.703 1.00 79.00 189 LEU A CA 1
ATOM 1508 C C . LEU A 1 189 ? -11.412 6.630 -17.539 1.00 79.00 189 LEU A C 1
ATOM 1510 O O . LEU A 1 189 ? -10.453 5.828 -17.460 1.00 79.00 189 LEU A O 1
#

pLDDT: mean 71.84, std 20.68, range [30.56, 95.31]

Radius of gyration: 31.2 Å; Cα contacts (8 Å, |Δi|>4): 84; chains: 1; bounding box: 63×109×64 Å

Organism: NCBI:txid200324

InterPro domains:
  IPR036872 CH domain superfamily [G3DSA:1.10.418.10] (35-164)
  IPR036872 CH domain superfamily [SSF47576] (105-161)

Foldseek 3Di:
DPVPVVVVVVVVVCCVVPVVVVVVVVVVVVVVVVVVVVVVLLVVLVVVLVVLLVLLVPDPPPDPDPPDPPPDDDDDDDDDDDDDDDDDDDPPPPPCPPVVSVVSVPDRSVCSVVVCLLLQSVLSSLCSVPNCVLRVDGDDDPPPSVVSVSSVVSNVVVVVVVQVVCVVVVNHDDDDDCVVVDDDDPVRD

Sequence (189 aa):
MNTSSDFSALFQSLTRITLVPFLRLRFASLRIVVCSLAYEYLYHVGEAKDWLELVLEMNQDDGLIPAASPCLPHPAGSPMESLSGGLPDLSASADPTTTTTHQLHNLSVTEFPQTLRDGAIPARLVRRFRGREHVPRIFIHPKLQYRHSNNINYFFQFLRFVRHLLAKRGLAERIGNLVGKLQFSNDQL

Secondary structure (DSSP, 8-state):
--HHHHHHHHHHHHIIIIIHHHHHHHHHHHHHHHHHHHHHHHHHHHHHHHHHHHHHHS---S----S------PPP-------------------TTSTTHHHHTTS-TTTHHHHGGGSHHHHHHHHHHHHHHH-------TT-HHHHHHHHHHHHHHHHHHHHHHHHTTSS------TTT----GGG-